Protein AF-A0A7S2GC73-F1 (afdb_monomer)

pLDDT: mean 85.82, std 16.6, range [36.97, 98.31]

Mean predicted aligned error: 7.5 Å

Organism: NCBI:txid3111310

Foldseek 3Di:
DEQQQAPDVLHGDFAQPDQYQ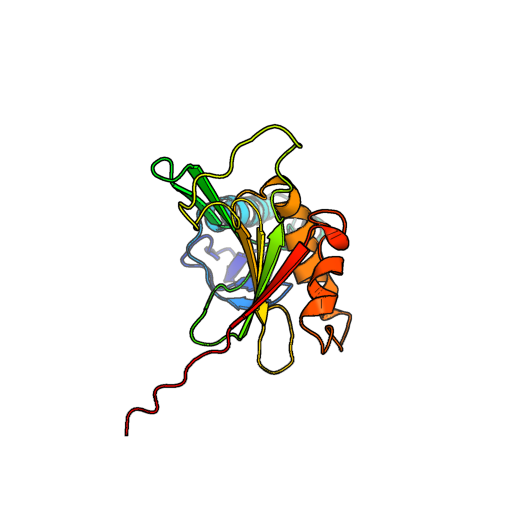ALLAGTDGDHAPQRRVQRVVSNVQSNCCVVVVPPCVSRPGDHDFTKHWDQDVVVRKIKMKTFDDDQQQFKKKKKAFADPPDPPDPDDPPPDPGHQWIKMFTAHPQRQGRMIMTIVQVVCVVVRSVLSNVCVVPSDDDPDSLCVCVSGPPDPSVRIDMDIDHNDPPPPD

Solvent-accessible surface area (backbone atoms only — not comparable to full-atom values): 11114 Å² total; per-residue (Å²): 62,49,59,45,23,38,69,49,94,99,37,67,50,45,27,62,79,22,47,33,56,38,86,63,78,41,79,46,65,56,86,33,72,54,33,28,55,56,37,40,52,32,28,53,60,47,63,57,34,80,78,55,83,68,55,68,86,74,60,48,65,60,72,79,74,53,40,51,76,48,77,42,77,95,75,74,38,42,41,34,35,37,72,47,91,51,70,78,81,16,36,33,41,35,39,28,43,50,70,76,69,60,100,80,65,84,79,68,93,67,93,74,73,53,71,70,31,32,38,37,39,24,19,47,96,79,52,47,69,46,14,42,37,27,34,59,38,76,93,45,51,66,59,48,51,50,50,49,51,54,48,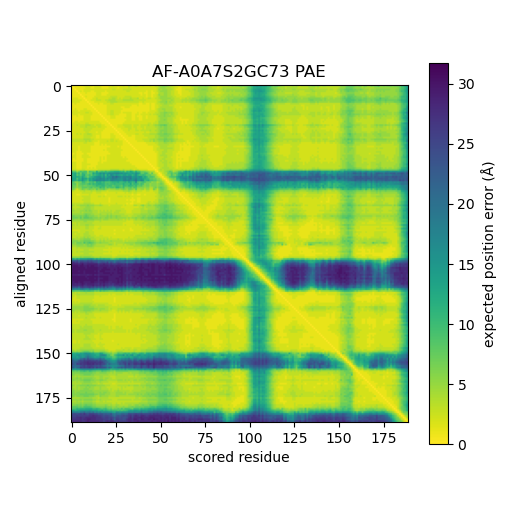81,80,48,97,73,52,73,94,45,77,73,56,55,55,69,72,59,80,81,63,65,68,92,43,48,48,75,48,77,49,68,48,80,80,77,77,84,125

Nearest PDB structures (foldseek):
  5kvh-assembly1_B  TM=8.604E-01  e=6.543E-11  Homo sapiens
  4bur-assembly2_B  TM=7.773E-01  e=2.688E-11  Homo sapiens
  5fmh-assembly1_A  TM=7.289E-01  e=2.222E-11  Homo sapiens
  1pgr-assembly2_H  TM=2.922E-01  e=5.900E+00  Mus musculus

Radius of gyration: 20.08 Å; Cα contacts (8 Å, |Δi|>4): 329; chains: 1; bounding box: 54×45×52 Å

Structure (mmCIF, N/CA/C/O backbone):
data_AF-A0A7S2GC73-F1
#
_entry.id   AF-A0A7S2GC73-F1
#
loop_
_atom_site.group_PDB
_atom_site.id
_atom_site.type_symbol
_atom_site.label_atom_id
_atom_site.label_alt_id
_atom_site.label_comp_id
_atom_site.label_asym_id
_atom_site.label_entity_id
_atom_site.label_seq_id
_atom_site.pdbx_PDB_ins_code
_atom_site.Cartn_x
_atom_site.Cartn_y
_atom_site.Cartn_z
_atom_site.occupancy
_atom_site.B_iso_or_equiv
_atom_site.auth_seq_id
_atom_site.auth_comp_id
_atom_site.auth_asym_id
_atom_site.auth_atom_id
_atom_site.pdbx_PDB_model_num
ATOM 1 N N . VAL A 1 1 ? -15.029 -1.954 12.867 1.00 96.38 1 VAL A N 1
ATOM 2 C CA . VAL A 1 1 ? -14.935 -0.681 13.608 1.00 96.38 1 VAL A CA 1
ATOM 3 C C . VAL A 1 1 ? -15.310 0.511 12.738 1.00 96.38 1 VAL A C 1
ATOM 5 O O . VAL A 1 1 ? -15.301 0.378 11.514 1.00 96.38 1 VAL A O 1
ATOM 8 N N . ASN A 1 2 ? -15.681 1.639 13.341 1.00 95.00 2 ASN A N 1
ATOM 9 C CA . ASN A 1 2 ? -15.830 2.933 12.666 1.00 95.00 2 ASN A CA 1
ATOM 10 C C . ASN A 1 2 ? -14.442 3.565 12.372 1.00 95.00 2 ASN A C 1
ATOM 12 O O . ASN A 1 2 ? -13.407 2.926 12.572 1.00 95.00 2 ASN A O 1
ATOM 16 N N . ALA A 1 3 ? -14.403 4.812 11.888 1.00 93.62 3 ALA A N 1
ATOM 17 C CA . ALA A 1 3 ? -13.151 5.517 11.566 1.00 93.62 3 ALA A CA 1
ATOM 18 C C . ALA A 1 3 ? -12.255 5.809 12.790 1.00 93.62 3 ALA A C 1
ATOM 20 O O . ALA A 1 3 ? -11.076 6.120 12.629 1.00 93.62 3 ALA A O 1
ATOM 21 N N . GLN A 1 4 ? -12.808 5.693 13.997 1.00 93.94 4 GLN A N 1
ATOM 22 C CA . GLN A 1 4 ? -12.136 5.901 15.281 1.00 93.94 4 GLN A CA 1
ATOM 23 C C . GLN A 1 4 ? -11.708 4.578 15.934 1.00 93.94 4 GLN A C 1
ATOM 25 O O . GLN A 1 4 ? -11.236 4.569 17.067 1.00 93.94 4 GLN A O 1
ATOM 30 N N . PHE A 1 5 ? -11.850 3.457 15.223 1.00 96.00 5 PHE A N 1
ATOM 31 C CA . PHE A 1 5 ? -11.532 2.118 15.720 1.00 96.00 5 PHE A CA 1
ATOM 32 C C . PHE A 1 5 ? -12.459 1.611 16.842 1.00 96.00 5 PHE A C 1
ATOM 34 O O . PHE A 1 5 ? -12.176 0.599 17.480 1.00 96.00 5 PHE A O 1
ATOM 41 N N . GLU A 1 6 ? -13.625 2.237 17.003 1.00 94.81 6 GLU A N 1
ATOM 42 C CA . GLU A 1 6 ? -14.681 1.810 17.919 1.00 94.81 6 GLU A CA 1
ATOM 43 C C . GLU A 1 6 ? -15.627 0.800 17.234 1.00 94.81 6 GLU A C 1
ATOM 45 O O . GLU A 1 6 ? -15.977 0.934 16.053 1.00 94.81 6 GLU A O 1
ATOM 50 N N . ALA A 1 7 ? -15.998 -0.265 17.943 1.00 96.44 7 ALA A N 1
ATOM 51 C CA . ALA A 1 7 ? -16.925 -1.308 17.494 1.00 96.44 7 ALA A CA 1
ATOM 52 C C . ALA A 1 7 ? -18.311 -1.170 18.139 1.00 96.44 7 ALA A C 1
ATOM 54 O O . ALA A 1 7 ? -19.317 -1.357 17.457 1.00 96.44 7 ALA A O 1
ATOM 55 N N . LEU A 1 8 ? -18.339 -0.843 19.429 1.00 94.44 8 LEU A N 1
ATOM 56 C CA . LEU A 1 8 ? -19.505 -0.480 20.236 1.00 94.44 8 LEU A CA 1
ATOM 57 C C . LEU A 1 8 ? -19.074 0.641 21.180 1.00 94.44 8 LEU A C 1
ATOM 59 O O . LEU A 1 8 ? -17.873 0.841 21.345 1.00 94.44 8 LEU A O 1
ATOM 63 N N . GLN A 1 9 ? -20.028 1.310 21.830 1.00 89.94 9 GLN A N 1
ATOM 64 C CA . GLN A 1 9 ? -19.718 2.337 22.824 1.00 89.94 9 GLN A CA 1
ATOM 65 C C . GLN A 1 9 ? -18.679 1.820 23.830 1.00 89.94 9 GLN A C 1
ATOM 67 O O . GLN A 1 9 ? -18.906 0.797 24.481 1.00 89.94 9 GLN A O 1
ATOM 72 N N . ASN A 1 10 ? -17.543 2.514 23.921 1.00 89.62 10 ASN A N 1
ATOM 73 C CA . ASN A 1 10 ? -16.419 2.190 24.809 1.00 89.62 10 ASN A CA 1
ATOM 74 C C . ASN A 1 10 ? -15.748 0.823 24.541 1.00 89.62 10 ASN A C 1
ATOM 76 O O . ASN A 1 10 ? -15.006 0.308 25.379 1.00 89.62 10 ASN A O 1
ATOM 80 N N . VAL A 1 11 ? -15.963 0.229 23.363 1.00 95.44 11 VAL A N 1
ATOM 81 C CA . VAL A 1 11 ? -15.321 -1.020 22.925 1.00 95.44 11 VAL A CA 1
ATOM 82 C C . VAL A 1 11 ? -14.572 -0.776 21.623 1.00 95.44 11 VAL A C 1
ATOM 84 O O . VAL A 1 11 ? -15.174 -0.557 20.572 1.00 95.44 11 VAL A O 1
ATOM 87 N N . PHE A 1 12 ? -13.247 -0.891 21.669 1.00 96.38 12 PHE A N 1
ATOM 88 C CA . PHE A 1 12 ? -12.360 -0.655 20.530 1.00 96.38 12 PHE A CA 1
ATOM 89 C C . PHE A 1 12 ? -11.710 -1.955 20.050 1.00 96.38 12 PHE A C 1
ATOM 91 O O . PHE A 1 12 ? -11.476 -2.876 20.832 1.00 96.38 12 PHE A O 1
ATOM 98 N N . VAL A 1 13 ? -11.406 -2.037 18.753 1.00 98.12 13 VAL A N 1
ATOM 99 C CA . VAL A 1 13 ? -10.721 -3.194 18.152 1.00 98.12 13 VAL A CA 1
ATOM 100 C C . VAL A 1 13 ? -9.628 -2.691 17.223 1.00 98.12 13 VAL A C 1
ATOM 102 O O . VAL A 1 13 ? -9.909 -1.896 16.334 1.00 98.12 13 VAL A O 1
ATOM 105 N N . ALA A 1 14 ? -8.404 -3.190 17.391 1.00 98.19 14 ALA A N 1
ATOM 106 C CA . ALA A 1 14 ? -7.231 -2.826 16.597 1.00 98.19 14 ALA A CA 1
ATOM 107 C C . ALA A 1 14 ? -6.512 -4.067 16.033 1.00 98.19 14 ALA A C 1
ATOM 109 O O . ALA A 1 14 ? -6.869 -5.208 16.337 1.00 98.19 14 ALA A O 1
ATOM 110 N N . GLY A 1 15 ? -5.498 -3.835 15.198 1.00 97.81 15 GLY A N 1
ATOM 111 C CA . GLY A 1 15 ? -4.669 -4.878 14.599 1.00 97.81 15 GLY A CA 1
ATOM 112 C C . GLY A 1 15 ? -5.450 -5.864 13.736 1.00 97.81 15 GLY A C 1
ATOM 113 O O . GLY A 1 15 ? -6.454 -5.525 13.116 1.00 97.81 15 GLY A O 1
ATOM 114 N N . SER A 1 16 ? -4.982 -7.108 13.689 1.00 97.38 16 SER A N 1
ATOM 115 C CA . SER A 1 16 ? -5.430 -8.111 12.714 1.00 97.38 16 SER A CA 1
ATOM 116 C C . SER A 1 16 ? -6.894 -8.542 12.866 1.00 97.38 16 SER A C 1
ATOM 118 O O . SER A 1 16 ? -7.459 -9.120 11.933 1.00 97.38 16 SER A O 1
ATOM 120 N N . ALA A 1 17 ? -7.516 -8.250 14.015 1.00 97.19 17 ALA A N 1
ATOM 121 C CA . ALA A 1 17 ? -8.937 -8.479 14.277 1.00 97.19 17 ALA A CA 1
ATOM 122 C C . ALA A 1 17 ? -9.839 -7.352 13.735 1.00 97.19 17 ALA A C 1
ATOM 124 O O . ALA A 1 17 ? -11.036 -7.558 13.520 1.00 97.19 17 ALA A O 1
ATOM 125 N N . ALA A 1 18 ? -9.290 -6.159 13.493 1.00 97.69 18 ALA A N 1
ATOM 126 C CA . ALA A 1 18 ? -10.067 -5.002 13.081 1.00 97.69 18 ALA A CA 1
ATOM 127 C C . ALA A 1 18 ? -10.394 -5.050 11.581 1.00 97.69 18 ALA A C 1
ATOM 129 O O . ALA A 1 18 ? -9.533 -4.898 10.718 1.00 97.69 18 ALA A O 1
ATOM 130 N N . SER A 1 19 ? -11.681 -5.188 11.255 1.00 97.50 19 SER A N 1
ATOM 131 C CA . SER A 1 19 ? -12.191 -4.767 9.948 1.00 97.50 19 SER A CA 1
ATOM 132 C C . SER A 1 19 ? -12.445 -3.258 9.998 1.00 97.50 19 SER A C 1
ATOM 134 O O . SER A 1 19 ? -13.356 -2.810 10.706 1.00 97.50 19 SER A O 1
ATOM 136 N N . PHE A 1 20 ? -11.634 -2.477 9.287 1.00 97.38 20 PHE A N 1
ATOM 137 C CA . PHE A 1 20 ? -11.658 -1.012 9.276 1.00 97.38 20 PHE A CA 1
ATOM 138 C C . PHE A 1 20 ? -11.976 -0.475 7.878 1.00 97.38 20 PHE A C 1
ATOM 140 O O . PHE A 1 20 ? -11.937 -1.209 6.889 1.00 97.38 20 PHE A O 1
ATOM 147 N N . TYR A 1 21 ? -12.346 0.803 7.796 1.00 95.94 21 TYR A N 1
ATOM 148 C CA . TYR A 1 21 ? -12.554 1.475 6.516 1.00 95.94 21 TYR A CA 1
ATOM 149 C C . TYR A 1 21 ? -11.244 2.123 6.065 1.00 95.94 21 TYR A C 1
ATOM 151 O O . TYR A 1 21 ? -10.825 3.143 6.608 1.00 95.94 21 TYR A O 1
ATOM 159 N N . ASP A 1 22 ? -10.580 1.498 5.100 1.00 94.31 22 ASP A N 1
ATOM 160 C CA . ASP A 1 22 ? -9.407 2.039 4.436 1.00 94.31 22 ASP A CA 1
ATOM 161 C C . ASP A 1 22 ? -9.850 3.160 3.493 1.00 94.31 22 ASP A C 1
ATOM 163 O O . ASP A 1 22 ? -10.693 2.968 2.614 1.00 94.31 22 ASP A O 1
ATOM 167 N N . THR A 1 23 ? -9.289 4.353 3.676 1.00 90.62 23 THR A N 1
ATOM 168 C CA . THR A 1 23 ? -9.710 5.514 2.893 1.00 90.62 23 THR A CA 1
ATOM 169 C C . THR A 1 23 ? -9.445 5.360 1.408 1.00 90.62 23 THR A C 1
ATOM 171 O O . THR A 1 23 ? -10.138 6.029 0.664 1.00 90.62 23 THR A O 1
ATOM 174 N N . ALA A 1 24 ? -8.510 4.507 0.974 1.00 90.94 24 ALA A N 1
ATOM 175 C CA . ALA A 1 24 ? -8.170 4.268 -0.428 1.00 90.94 24 ALA A CA 1
ATOM 176 C C . ALA A 1 24 ? -8.891 3.042 -1.024 1.00 90.94 24 ALA A C 1
ATOM 178 O O . ALA A 1 24 ? -9.254 3.047 -2.206 1.00 90.94 24 ALA A O 1
ATOM 179 N N . LEU A 1 25 ? -9.129 2.010 -0.213 1.00 92.88 25 LEU A N 1
ATOM 180 C CA . LEU A 1 25 ? -9.573 0.691 -0.688 1.00 92.88 25 LEU A CA 1
ATOM 181 C C . LEU A 1 25 ? -10.925 0.237 -0.123 1.00 92.88 25 LEU A C 1
ATOM 183 O O . LEU A 1 25 ? -11.426 -0.818 -0.500 1.00 92.88 25 LEU A O 1
ATOM 187 N N . GLY A 1 26 ? -11.549 1.038 0.738 1.00 93.62 26 GLY A N 1
ATOM 188 C CA . GLY A 1 26 ? -12.824 0.706 1.362 1.00 93.62 26 GLY A CA 1
ATOM 189 C C . GLY A 1 26 ? -12.666 -0.260 2.536 1.00 93.62 26 GLY A C 1
ATOM 190 O O . GLY A 1 26 ? -11.658 -0.273 3.241 1.00 93.62 26 GLY A O 1
ATOM 191 N N . ARG A 1 27 ? -13.703 -1.049 2.820 1.00 96.19 27 ARG A N 1
ATOM 192 C CA . ARG A 1 27 ? -13.727 -1.902 4.013 1.00 96.19 27 ARG A CA 1
ATOM 193 C C . ARG A 1 27 ? -12.782 -3.095 3.860 1.00 96.19 27 ARG A C 1
ATOM 195 O O . ARG A 1 27 ? -12.994 -3.920 2.981 1.00 96.19 27 ARG A O 1
ATOM 202 N N . ARG A 1 28 ? -11.810 -3.245 4.767 1.00 95.31 28 ARG A N 1
ATOM 203 C CA . ARG A 1 28 ? -10.894 -4.398 4.765 1.00 95.31 28 ARG A CA 1
ATOM 204 C C . ARG A 1 28 ? -10.332 -4.750 6.140 1.00 95.31 28 ARG A C 1
ATOM 206 O O . ARG A 1 28 ? -10.568 -4.052 7.124 1.00 95.31 28 ARG A O 1
ATOM 213 N N . ARG A 1 29 ? -9.602 -5.864 6.197 1.00 96.31 29 ARG A N 1
ATOM 214 C CA . ARG A 1 29 ? -8.860 -6.369 7.360 1.00 96.31 29 ARG A CA 1
ATOM 215 C C . ARG A 1 29 ? -7.475 -6.785 6.881 1.00 96.31 29 ARG A C 1
ATOM 217 O O . ARG A 1 29 ? -7.380 -7.474 5.870 1.00 96.31 29 ARG A O 1
ATOM 224 N N . VAL A 1 30 ? -6.423 -6.386 7.591 1.00 96.38 30 VAL A N 1
ATOM 225 C CA . VAL A 1 30 ? -5.040 -6.718 7.218 1.00 96.38 30 VAL A CA 1
ATOM 226 C C . VAL A 1 30 ? -4.279 -7.260 8.418 1.00 96.38 30 VAL A C 1
ATOM 228 O O . VAL A 1 30 ? -4.482 -6.803 9.540 1.00 96.38 30 VAL A O 1
ATOM 231 N N . ASP A 1 31 ? -3.384 -8.212 8.173 1.00 95.31 31 ASP A N 1
ATOM 232 C CA . ASP A 1 31 ? -2.478 -8.754 9.184 1.00 95.31 31 ASP A CA 1
ATOM 233 C C . ASP A 1 31 ? -1.069 -8.200 8.955 1.00 95.31 31 ASP A C 1
ATOM 235 O O . ASP A 1 31 ? -0.279 -8.736 8.180 1.00 95.31 31 ASP A O 1
ATOM 239 N N . ARG A 1 32 ? -0.802 -7.018 9.517 1.00 95.06 32 ARG A N 1
ATOM 240 C CA . ARG A 1 32 ? 0.448 -6.273 9.303 1.00 95.06 32 ARG A CA 1
ATOM 241 C C . ARG A 1 32 ? 0.892 -5.635 10.606 1.00 95.06 32 ARG A C 1
ATOM 243 O O . ARG A 1 32 ? 0.090 -4.976 11.268 1.00 95.06 32 ARG A O 1
ATOM 250 N N . PHE A 1 33 ? 2.180 -5.742 10.922 1.00 96.44 33 PHE A N 1
ATOM 251 C CA . PHE A 1 33 ? 2.766 -5.083 12.093 1.00 96.44 33 PHE A CA 1
ATOM 252 C C . PHE A 1 33 ? 2.509 -3.566 12.085 1.00 96.44 33 PHE A C 1
ATOM 254 O O . PHE A 1 33 ? 2.015 -3.017 13.066 1.00 96.44 33 PHE A O 1
ATOM 261 N N . ASP A 1 34 ? 2.735 -2.904 10.942 1.00 97.25 34 ASP A N 1
ATOM 262 C CA . ASP A 1 34 ? 2.472 -1.468 10.764 1.00 97.25 34 ASP A CA 1
ATOM 263 C C . ASP A 1 34 ? 0.996 -1.114 11.029 1.00 97.25 34 ASP A C 1
ATOM 265 O O . ASP A 1 34 ? 0.694 -0.095 11.651 1.00 97.25 34 ASP A O 1
ATOM 269 N N . HIS A 1 35 ? 0.057 -1.981 10.626 1.00 97.81 35 HIS A N 1
ATOM 270 C CA . HIS A 1 35 ? -1.357 -1.791 10.946 1.00 97.81 35 HIS A CA 1
ATOM 271 C C . HIS A 1 35 ? -1.605 -1.901 12.448 1.00 97.81 35 HIS A C 1
ATOM 273 O O . HIS A 1 35 ? -2.247 -1.017 13.010 1.00 97.81 35 HIS A O 1
ATOM 279 N N . ALA A 1 36 ? -1.101 -2.954 13.097 1.00 98.00 36 ALA A N 1
ATOM 280 C CA . ALA A 1 36 ? -1.311 -3.205 14.521 1.00 98.00 36 ALA A CA 1
ATOM 281 C C . ALA A 1 36 ? -0.812 -2.048 15.394 1.00 98.00 36 ALA A C 1
ATOM 283 O O . ALA A 1 36 ? -1.550 -1.581 16.260 1.00 98.00 36 ALA A O 1
ATOM 284 N N . VAL A 1 37 ? 0.381 -1.521 15.104 1.00 98.00 37 VAL A N 1
ATOM 285 C CA . VAL A 1 37 ? 0.947 -0.373 15.828 1.00 98.00 37 VAL A CA 1
ATOM 286 C C . VAL A 1 37 ? 0.086 0.879 15.642 1.00 98.00 37 VAL A C 1
ATOM 288 O O . VAL A 1 37 ? -0.370 1.469 16.620 1.00 98.00 37 VAL A O 1
ATOM 291 N N . ASN A 1 38 ? -0.188 1.275 14.395 1.00 97.69 38 ASN A N 1
ATOM 292 C CA . ASN A 1 38 ? -0.884 2.537 14.125 1.00 97.69 38 ASN A CA 1
ATOM 293 C C . ASN A 1 38 ? -2.370 2.492 14.512 1.00 97.69 38 ASN A C 1
ATOM 295 O O . ASN A 1 38 ? -2.922 3.489 14.971 1.00 97.69 38 ASN A O 1
ATOM 299 N N . SER A 1 39 ? -3.036 1.350 14.322 1.00 98.00 39 SER A N 1
ATOM 300 C CA . SER A 1 39 ? -4.429 1.185 14.754 1.00 98.00 39 SER A CA 1
ATOM 301 C C . SER A 1 39 ? -4.551 1.124 16.271 1.00 98.00 39 SER A C 1
ATOM 303 O O . SER A 1 39 ? -5.486 1.703 16.815 1.00 98.00 39 SER A O 1
ATOM 305 N N . GLY A 1 40 ? -3.599 0.481 16.956 1.00 98.00 40 GLY A N 1
ATOM 306 C CA . GLY A 1 40 ? -3.532 0.469 18.415 1.00 98.00 40 GLY A CA 1
ATOM 307 C C . GLY A 1 40 ? -3.330 1.871 18.985 1.00 98.00 40 GLY A C 1
ATOM 308 O O . GLY A 1 40 ? -4.026 2.247 19.923 1.00 98.00 40 GLY A O 1
ATOM 309 N N . LEU A 1 41 ? -2.455 2.674 18.369 1.00 96.81 41 LEU A N 1
ATOM 310 C CA . LEU A 1 41 ? -2.263 4.078 18.736 1.00 96.81 41 LEU A CA 1
ATOM 311 C C . LEU A 1 41 ? -3.556 4.890 18.570 1.00 96.81 41 LEU A C 1
ATOM 313 O O . LEU A 1 41 ? -3.949 5.598 19.494 1.00 96.81 41 LEU A O 1
ATOM 317 N N . ALA A 1 42 ? -4.235 4.761 17.425 1.00 95.44 42 ALA A N 1
ATOM 318 C CA . ALA A 1 42 ? -5.492 5.465 17.175 1.00 95.44 42 ALA A CA 1
ATOM 319 C C . ALA A 1 42 ? -6.599 5.037 18.151 1.00 95.44 42 ALA A C 1
ATOM 321 O O . ALA A 1 42 ? -7.266 5.891 18.733 1.00 95.44 42 ALA A O 1
ATOM 322 N N . ALA A 1 43 ? -6.759 3.730 18.377 1.00 96.00 43 ALA A N 1
ATOM 323 C CA . ALA A 1 43 ? -7.717 3.194 19.337 1.00 96.00 43 ALA A CA 1
ATOM 324 C C . ALA A 1 43 ? -7.418 3.690 20.759 1.00 96.00 43 ALA A C 1
ATOM 326 O O . ALA A 1 43 ? -8.299 4.253 21.397 1.00 96.00 43 ALA A O 1
ATOM 327 N N . GLY A 1 44 ? -6.1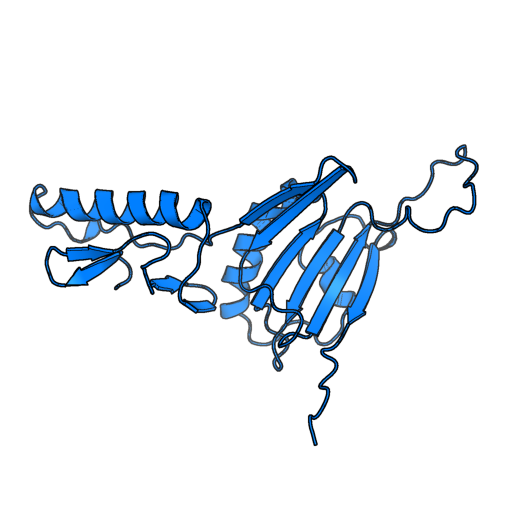72 3.572 21.228 1.00 95.25 44 GLY A N 1
ATOM 328 C CA . GLY A 1 44 ? -5.762 4.030 22.559 1.00 95.25 44 GLY A CA 1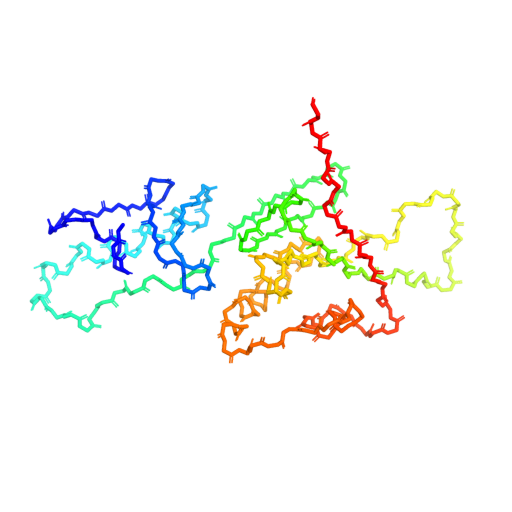
ATOM 329 C C . GLY A 1 44 ? -5.948 5.536 22.754 1.00 95.25 44 GLY A C 1
ATOM 330 O O . GLY A 1 44 ? -6.467 5.961 23.782 1.00 95.25 44 GLY A O 1
ATOM 331 N N . HIS A 1 45 ? -5.613 6.343 21.745 1.00 93.62 45 HIS A N 1
ATOM 332 C CA . HIS A 1 45 ? -5.879 7.783 21.754 1.00 93.62 45 HIS A CA 1
ATOM 333 C C . HIS A 1 45 ? -7.381 8.098 21.830 1.00 93.62 45 HIS A C 1
ATOM 335 O O . HIS A 1 45 ? -7.786 9.086 22.435 1.00 93.62 45 HIS A O 1
ATOM 341 N N . ASN A 1 46 ? -8.230 7.290 21.197 1.00 93.25 46 ASN A N 1
ATOM 342 C CA . ASN A 1 46 ? -9.675 7.490 21.244 1.00 93.25 46 ASN A CA 1
ATOM 343 C C . ASN A 1 46 ? -10.286 6.982 22.563 1.00 93.25 46 ASN A C 1
ATOM 345 O O . ASN A 1 46 ? -11.221 7.603 23.057 1.00 93.25 46 ASN A O 1
ATOM 349 N N . MET A 1 47 ? -9.706 5.953 23.191 1.00 92.19 47 MET A N 1
ATOM 350 C CA . MET A 1 47 ? -10.104 5.468 24.520 1.00 92.19 47 MET A CA 1
ATOM 351 C C . MET A 1 47 ? -9.881 6.506 25.629 1.00 92.19 47 MET A C 1
ATOM 353 O O . MET A 1 47 ? -10.667 6.578 26.567 1.00 92.19 47 MET A O 1
ATOM 357 N N . THR A 1 48 ? -8.836 7.338 25.549 1.00 89.19 48 THR A N 1
ATOM 358 C CA . THR A 1 48 ? -8.553 8.340 26.596 1.00 89.19 48 THR A CA 1
ATOM 359 C C . THR A 1 48 ? -9.504 9.542 26.575 1.00 89.19 48 THR A C 1
ATOM 361 O O . THR A 1 48 ? -9.469 10.365 27.490 1.00 89.19 48 THR A O 1
ATOM 364 N N . LYS A 1 49 ? -10.380 9.654 25.572 1.00 75.19 49 LYS A N 1
ATOM 365 C CA . LYS A 1 49 ? -11.283 10.806 25.403 1.00 75.19 49 LYS A CA 1
ATOM 366 C C . LYS A 1 49 ? -12.489 10.815 26.304 1.00 75.19 49 LYS A C 1
ATOM 368 O O . LYS A 1 49 ? -13.015 11.893 26.572 1.00 75.19 49 LYS A O 1
ATOM 373 N N . GLU A 1 50 ? -12.889 9.654 26.806 1.00 65.12 50 GLU A N 1
ATOM 374 C CA . GLU A 1 50 ? -13.935 9.573 27.824 1.00 65.12 50 GLU A CA 1
ATOM 375 C C . GLU A 1 50 ? -13.566 10.438 29.050 1.00 65.12 50 GLU A C 1
ATOM 377 O O . GLU A 1 50 ? -14.430 11.044 29.678 1.00 65.12 50 GLU A O 1
ATOM 382 N N . PHE A 1 51 ? -12.264 10.623 29.305 1.00 66.06 51 PHE A N 1
ATOM 383 C CA . PHE A 1 51 ? -11.734 11.482 30.368 1.00 66.06 51 PHE A CA 1
ATOM 384 C C . PHE A 1 51 ? -11.577 12.968 29.982 1.00 66.06 51 PHE A C 1
ATOM 386 O O . PHE A 1 51 ? -11.293 13.790 30.851 1.00 66.06 51 PHE A O 1
ATOM 393 N N . ALA A 1 52 ? -11.757 13.338 28.708 1.00 66.44 52 ALA A N 1
ATOM 394 C CA . ALA A 1 52 ? -11.469 14.670 28.159 1.00 66.44 52 ALA A CA 1
ATOM 395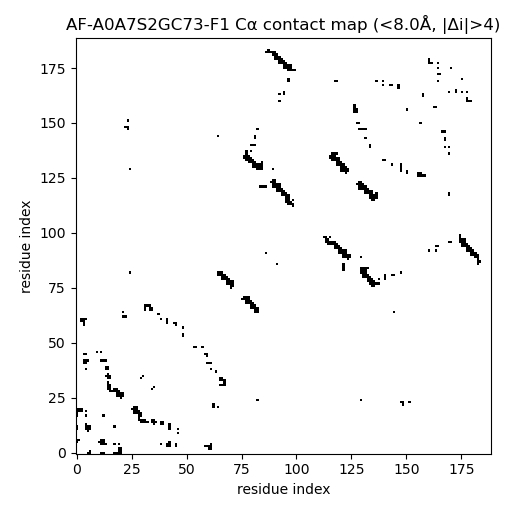 C C . ALA A 1 52 ? -12.738 15.437 27.724 1.00 66.44 52 ALA A C 1
ATOM 397 O O . ALA A 1 52 ? -12.770 16.050 26.659 1.00 66.44 52 ALA A O 1
ATOM 398 N N . ASN A 1 53 ? -13.794 15.407 28.547 1.00 67.50 53 ASN A N 1
ATOM 399 C CA . ASN A 1 53 ? -15.044 16.163 28.351 1.00 67.50 53 ASN A CA 1
ATOM 400 C C . ASN A 1 53 ? -15.754 15.951 26.993 1.00 67.50 53 ASN A C 1
ATOM 402 O O . ASN A 1 53 ? -16.501 16.824 26.562 1.00 67.50 53 ASN A O 1
ATOM 406 N N . HIS A 1 54 ? -15.579 14.789 26.348 1.00 67.06 54 HIS A N 1
ATOM 407 C CA . HIS A 1 54 ? -16.293 14.409 25.117 1.00 67.06 54 HIS A CA 1
ATOM 408 C C . HIS A 1 54 ? -16.130 15.396 23.940 1.00 67.06 54 HIS A C 1
ATOM 410 O O . HIS A 1 54 ? -17.033 15.539 23.116 1.00 67.06 54 HIS A O 1
ATOM 416 N N . ASP A 1 55 ? -14.984 16.073 23.819 1.00 75.06 55 ASP A N 1
ATOM 417 C CA . ASP A 1 55 ? -14.709 16.892 22.634 1.00 75.06 55 ASP A CA 1
ATOM 418 C C . ASP A 1 55 ? -14.412 16.000 21.412 1.00 75.06 55 ASP A C 1
ATOM 420 O O . ASP A 1 55 ? -13.312 15.460 21.244 1.00 75.06 55 ASP A O 1
ATOM 424 N N . GLU A 1 56 ? -15.409 15.847 20.535 1.00 72.50 56 GLU A N 1
ATOM 425 C CA . GLU A 1 56 ? -15.300 15.038 19.318 1.00 72.50 56 GLU A CA 1
ATOM 426 C C . GLU A 1 56 ? -14.232 15.543 18.337 1.00 72.50 56 GLU A C 1
ATOM 428 O O . GLU A 1 56 ? -13.719 14.755 17.530 1.00 72.50 56 GLU A O 1
ATOM 433 N N . SER A 1 57 ? -13.853 16.823 18.407 1.00 76.25 57 SER A N 1
ATOM 434 C CA . SER A 1 57 ? -12.808 17.389 17.545 1.00 76.25 57 SER A CA 1
ATOM 435 C C . SER A 1 57 ? -11.427 16.795 17.836 1.00 76.25 57 SER A C 1
ATOM 437 O O . SER A 1 57 ? -10.563 16.766 16.958 1.00 76.25 57 SER A O 1
ATOM 439 N N . LEU A 1 58 ? -11.243 16.216 19.027 1.00 80.62 58 LEU A N 1
ATOM 440 C CA . LEU A 1 58 ? -10.025 15.504 19.403 1.00 80.62 58 LEU A CA 1
ATOM 441 C C . LEU A 1 58 ? -9.963 14.103 18.768 1.00 80.62 58 LEU A C 1
ATOM 443 O O . LEU A 1 58 ? -8.917 13.457 18.812 1.00 80.62 58 LEU A O 1
ATOM 447 N N . ASN A 1 59 ? -11.063 13.613 18.164 1.00 83.62 59 ASN A N 1
ATOM 448 C CA . ASN A 1 59 ? -11.130 12.636 17.058 1.00 83.62 59 ASN A CA 1
ATOM 449 C C . ASN A 1 59 ? -9.809 12.216 16.362 1.00 83.62 59 ASN A C 1
ATOM 451 O O . ASN A 1 59 ? -9.481 12.836 15.358 1.00 83.62 59 ASN A O 1
ATOM 455 N N . MET A 1 60 ? -9.099 11.135 16.755 1.00 90.81 60 MET A N 1
ATOM 456 C CA . MET A 1 60 ? -8.067 10.578 15.866 1.00 90.81 60 MET A CA 1
ATOM 457 C C . MET A 1 60 ? -8.752 9.645 14.871 1.00 90.81 60 MET A C 1
ATOM 459 O O . MET A 1 60 ? -9.114 8.512 15.194 1.00 90.81 60 MET A O 1
ATOM 463 N N . LEU A 1 61 ? -8.950 10.152 13.656 1.00 93.00 61 LEU A N 1
ATOM 464 C CA . LEU A 1 61 ? -9.471 9.375 12.539 1.00 93.00 61 LEU A CA 1
ATOM 465 C C . LEU A 1 61 ? -8.340 8.578 11.888 1.00 93.00 61 LEU A C 1
ATOM 467 O O . LEU A 1 61 ? -7.290 9.125 11.538 1.00 93.00 61 LEU A O 1
ATOM 471 N N . TYR A 1 62 ? -8.565 7.286 11.678 1.00 94.81 62 TYR A N 1
ATOM 472 C CA . TYR A 1 62 ? -7.566 6.425 11.064 1.00 94.81 62 TYR A CA 1
ATOM 473 C C . TYR A 1 62 ? -7.524 6.610 9.544 1.00 94.81 62 TYR A C 1
ATOM 475 O O . TYR A 1 62 ? -8.394 6.146 8.810 1.00 94.81 62 TYR A O 1
ATOM 483 N N . THR A 1 63 ? -6.480 7.282 9.066 1.00 92.94 63 THR A N 1
ATOM 484 C CA . THR A 1 63 ? -6.231 7.534 7.632 1.00 92.94 63 THR A CA 1
ATOM 485 C C . THR A 1 63 ? -4.908 6.930 7.146 1.00 92.94 63 THR A C 1
ATOM 487 O O . THR A 1 63 ? -4.484 7.133 5.998 1.00 92.94 63 THR A O 1
ATOM 490 N N . HIS A 1 64 ? -4.242 6.177 8.027 1.00 94.81 64 HIS A N 1
ATOM 491 C CA . HIS A 1 64 ? -2.986 5.493 7.745 1.00 94.81 64 HIS A CA 1
ATOM 492 C C . HIS A 1 64 ? -3.174 4.433 6.660 1.00 94.81 64 HIS A C 1
ATOM 494 O O . HIS A 1 64 ? -4.212 3.781 6.602 1.00 94.81 64 HIS A O 1
ATOM 500 N N . GLN A 1 65 ? -2.166 4.271 5.804 1.00 95.75 65 GLN A N 1
ATOM 501 C CA . GLN A 1 65 ? -2.137 3.252 4.753 1.00 95.75 65 GLN A CA 1
ATOM 502 C C . GLN A 1 65 ? -1.138 2.169 5.165 1.00 95.75 65 GLN A C 1
ATOM 504 O O . GLN A 1 65 ? 0.073 2.372 4.991 1.00 95.75 65 GLN A O 1
ATOM 509 N N . PRO A 1 66 ? -1.611 1.048 5.747 1.00 96.25 66 PRO A N 1
ATOM 510 C CA . PRO A 1 66 ? -0.722 0.068 6.339 1.00 96.25 66 PRO A CA 1
ATOM 511 C C . PRO A 1 66 ? 0.159 -0.599 5.297 1.00 96.25 66 PRO A C 1
ATOM 513 O O . PRO A 1 66 ? -0.335 -1.083 4.270 1.00 96.25 66 PRO A O 1
ATOM 516 N N . MET A 1 67 ? 1.446 -0.677 5.601 1.00 96.25 67 MET A N 1
ATOM 517 C CA . MET A 1 67 ? 2.441 -1.320 4.754 1.00 96.25 67 MET A CA 1
ATOM 518 C C . MET A 1 67 ? 2.884 -2.675 5.319 1.00 96.25 67 MET A C 1
ATOM 520 O O . MET A 1 67 ? 2.639 -2.984 6.488 1.00 96.25 67 MET A O 1
ATOM 524 N N . PHE A 1 68 ? 3.526 -3.495 4.491 1.00 95.44 68 PHE A N 1
ATOM 525 C CA . PHE A 1 68 ? 4.396 -4.568 4.976 1.00 95.44 68 PHE A CA 1
ATOM 526 C C . PHE A 1 68 ? 5.813 -4.372 4.438 1.00 95.44 68 PHE A C 1
ATOM 528 O O . PHE A 1 68 ? 5.999 -3.735 3.400 1.00 95.44 68 PHE A O 1
ATOM 535 N N . ARG A 1 69 ? 6.789 -4.951 5.141 1.00 96.31 69 ARG A N 1
ATOM 536 C CA . ARG A 1 69 ? 8.198 -5.009 4.755 1.00 96.31 69 ARG A CA 1
ATOM 537 C C . ARG A 1 69 ? 8.716 -6.425 4.962 1.00 96.31 69 ARG A C 1
ATOM 539 O O . ARG A 1 69 ? 8.440 -7.029 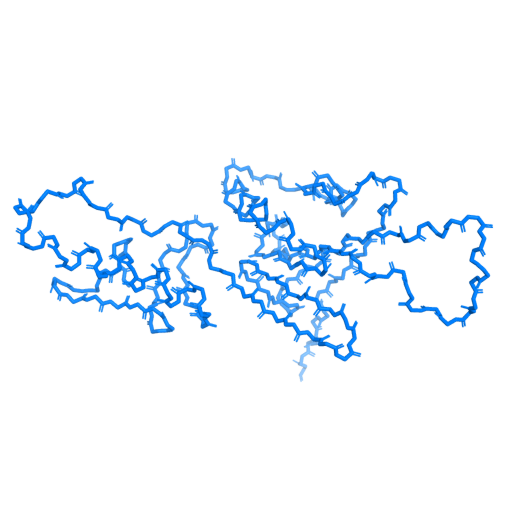5.996 1.00 96.31 69 ARG A O 1
ATOM 546 N N . ASN A 1 70 ? 9.499 -6.918 4.016 1.00 96.00 70 ASN A N 1
ATOM 547 C CA . ASN A 1 70 ? 10.285 -8.132 4.151 1.00 96.00 70 ASN A CA 1
ATOM 548 C C . ASN A 1 70 ? 11.712 -7.846 3.669 1.00 96.00 70 ASN A C 1
ATOM 550 O O . ASN A 1 70 ? 11.895 -7.266 2.601 1.00 96.00 70 ASN A O 1
ATOM 554 N N . TYR A 1 71 ? 12.703 -8.219 4.476 1.00 95.12 71 TYR A N 1
ATOM 555 C CA . TYR A 1 71 ? 14.105 -8.173 4.082 1.00 95.12 71 TYR A CA 1
ATOM 556 C C . TYR A 1 71 ? 14.598 -9.597 3.836 1.00 95.12 71 TYR A C 1
ATOM 558 O O . TYR A 1 71 ? 14.564 -10.438 4.735 1.00 95.12 71 TYR A O 1
ATOM 566 N N . MET A 1 72 ? 15.054 -9.846 2.614 1.00 93.81 72 MET A N 1
ATOM 567 C CA . MET A 1 72 ? 15.537 -11.126 2.118 1.00 93.81 72 MET A CA 1
ATOM 568 C C . MET A 1 72 ? 17.058 -11.033 1.910 1.00 93.81 72 MET A C 1
ATOM 570 O O . MET A 1 72 ? 17.509 -10.804 0.786 1.00 93.81 72 MET A O 1
ATOM 574 N N . PRO A 1 73 ? 17.873 -11.205 2.971 1.00 91.38 73 PRO A N 1
ATOM 575 C CA . PRO A 1 73 ? 19.319 -10.972 2.912 1.00 91.38 73 PRO A CA 1
ATOM 576 C C . PRO A 1 73 ? 20.048 -11.912 1.947 1.00 91.38 73 PRO A C 1
ATOM 578 O O . PRO A 1 73 ? 21.065 -11.537 1.381 1.00 91.38 73 PRO A O 1
ATOM 581 N N . ALA A 1 74 ? 19.523 -13.122 1.724 1.00 91.75 74 ALA A N 1
ATOM 582 C CA . ALA A 1 74 ? 20.139 -14.110 0.836 1.00 91.75 74 ALA A CA 1
ATOM 583 C C . ALA A 1 74 ? 20.213 -13.662 -0.635 1.00 91.75 74 ALA A C 1
ATOM 585 O O . ALA A 1 74 ? 21.030 -14.185 -1.386 1.00 91.75 74 ALA A O 1
ATOM 586 N N . ILE A 1 75 ? 19.355 -12.723 -1.039 1.00 87.56 75 ILE A N 1
ATOM 587 C CA . ILE A 1 75 ? 19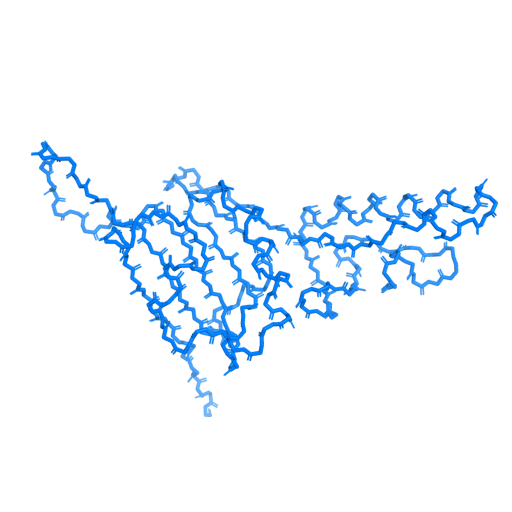.306 -12.173 -2.400 1.00 87.56 75 ILE A CA 1
ATOM 588 C C . ILE A 1 75 ? 19.417 -10.642 -2.410 1.00 87.56 75 ILE A C 1
ATOM 590 O O . ILE A 1 75 ? 19.189 -10.034 -3.446 1.00 87.56 75 ILE A O 1
ATOM 594 N N . ASP A 1 76 ? 19.739 -10.037 -1.262 1.00 88.75 76 ASP A N 1
ATOM 595 C CA . ASP A 1 76 ? 19.817 -8.586 -1.051 1.00 88.75 76 ASP A CA 1
ATOM 596 C C . ASP A 1 76 ? 18.580 -7.807 -1.544 1.00 88.75 76 ASP A C 1
ATOM 598 O O . ASP A 1 76 ? 18.658 -6.838 -2.301 1.00 88.75 76 ASP A O 1
ATOM 602 N N . VAL A 1 77 ? 17.396 -8.266 -1.124 1.00 93.12 77 VAL A N 1
ATOM 603 C CA . VAL A 1 77 ? 16.119 -7.647 -1.505 1.00 93.12 77 VAL A CA 1
ATOM 604 C C . VAL A 1 77 ? 15.371 -7.138 -0.285 1.00 93.12 77 VAL A C 1
ATOM 606 O O . VAL A 1 77 ? 15.063 -7.886 0.643 1.00 93.12 77 VAL A O 1
ATOM 609 N N . ILE A 1 78 ? 14.997 -5.865 -0.319 1.00 96.12 78 ILE A N 1
ATOM 610 C CA . ILE A 1 78 ? 13.964 -5.276 0.524 1.00 96.12 78 ILE A CA 1
ATOM 611 C C . ILE A 1 78 ? 12.694 -5.173 -0.316 1.00 96.12 78 ILE A C 1
ATOM 613 O O . ILE A 1 78 ? 12.622 -4.417 -1.287 1.00 96.12 78 ILE A O 1
ATOM 617 N N . CYS A 1 79 ? 11.680 -5.931 0.084 1.00 96.50 79 CYS A N 1
ATOM 618 C CA . CYS A 1 79 ? 10.350 -5.882 -0.497 1.00 96.50 79 CYS A CA 1
ATOM 619 C C . CYS A 1 79 ? 9.415 -5.140 0.453 1.00 96.50 79 CYS A C 1
ATOM 621 O O . CYS A 1 79 ? 9.253 -5.525 1.613 1.00 96.50 79 CYS A O 1
ATOM 623 N N . GLU A 1 80 ? 8.750 -4.107 -0.041 1.00 98.06 80 GLU A N 1
ATOM 624 C CA . GLU A 1 80 ? 7.734 -3.375 0.709 1.00 98.06 80 GLU A CA 1
ATOM 625 C C . GLU A 1 80 ? 6.470 -3.248 -0.110 1.00 98.06 80 GLU A C 1
ATOM 627 O O . GLU A 1 80 ? 6.531 -3.210 -1.332 1.00 98.06 80 GLU A O 1
ATOM 632 N N . ALA A 1 81 ? 5.312 -3.157 0.531 1.00 97.62 81 ALA A N 1
ATOM 633 C CA . ALA A 1 81 ? 4.100 -2.880 -0.221 1.00 97.62 81 ALA A CA 1
ATOM 634 C C . ALA A 1 81 ? 3.036 -2.158 0.587 1.00 97.62 81 ALA A C 1
ATOM 636 O O . ALA A 1 81 ? 2.964 -2.271 1.813 1.00 97.62 81 ALA A O 1
ATOM 637 N N . VAL A 1 82 ? 2.166 -1.467 -0.140 1.00 97.44 82 VAL A N 1
ATOM 638 C CA . VAL A 1 82 ? 0.949 -0.823 0.355 1.00 97.44 82 VAL A CA 1
ATOM 639 C C . VAL A 1 82 ? -0.240 -1.249 -0.502 1.00 97.44 82 VAL A C 1
ATOM 641 O O . VAL A 1 82 ? -0.090 -1.586 -1.672 1.00 97.44 82 VAL A O 1
ATOM 644 N N . GLY A 1 83 ? -1.437 -1.220 0.079 1.00 96.19 83 GLY A N 1
ATOM 645 C CA . GLY A 1 83 ? -2.665 -1.647 -0.598 1.00 96.19 83 GLY A CA 1
ATOM 646 C C . GLY A 1 83 ? -2.896 -3.163 -0.578 1.00 96.19 83 GLY A C 1
ATOM 647 O O . GLY A 1 83 ? -2.575 -3.796 0.437 1.00 96.19 83 GLY A O 1
ATOM 648 N N . GLU A 1 84 ? -3.518 -3.702 -1.626 1.00 95.56 84 GLU A N 1
ATOM 649 C CA . GLU A 1 84 ? -3.784 -5.128 -1.874 1.00 95.56 84 GLU A CA 1
ATOM 650 C C . GLU A 1 84 ? -2.794 -5.707 -2.887 1.00 95.56 84 GLU A C 1
ATOM 652 O O . GLU A 1 84 ? -2.605 -5.158 -3.971 1.00 95.56 84 GLU A O 1
ATOM 657 N N . ILE A 1 85 ? -2.172 -6.828 -2.530 1.00 95.44 85 ILE A N 1
ATOM 658 C CA . ILE A 1 85 ? -1.119 -7.482 -3.312 1.00 95.44 85 ILE A CA 1
ATOM 659 C C . ILE A 1 85 ? -1.609 -8.891 -3.639 1.00 95.44 85 ILE A C 1
ATOM 661 O O . ILE A 1 85 ? -1.397 -9.822 -2.867 1.00 95.44 85 ILE A O 1
ATOM 665 N N . ASP A 1 86 ? -2.317 -9.018 -4.760 1.00 93.88 86 ASP A N 1
ATOM 666 C CA . ASP A 1 86 ? -2.921 -10.270 -5.219 1.00 93.88 86 ASP A CA 1
ATOM 667 C C . ASP A 1 86 ? -2.682 -10.445 -6.724 1.00 93.88 86 ASP A C 1
ATOM 669 O O . ASP A 1 86 ? -3.305 -9.784 -7.551 1.00 93.88 86 ASP A O 1
ATOM 673 N N . SER A 1 87 ? -1.755 -11.328 -7.093 1.00 92.31 87 SER A N 1
ATOM 674 C CA . SER A 1 87 ? -1.424 -11.615 -8.495 1.00 92.31 87 SER A CA 1
ATOM 675 C C . SER A 1 87 ? -2.427 -12.541 -9.192 1.00 92.31 87 SER A C 1
ATOM 677 O O . SER A 1 87 ? -2.321 -12.756 -10.400 1.00 92.31 87 SER A O 1
ATOM 679 N N . THR A 1 88 ? -3.379 -13.112 -8.449 1.00 90.50 88 THR A N 1
ATOM 680 C CA . THR A 1 88 ? -4.412 -14.011 -8.980 1.00 90.50 88 THR A CA 1
ATOM 681 C C . THR A 1 88 ? -5.655 -13.253 -9.425 1.00 90.50 88 THR A C 1
ATOM 683 O O . THR A 1 88 ? -6.320 -13.671 -10.370 1.00 90.50 88 THR A O 1
ATOM 686 N N . LEU A 1 89 ? -5.949 -12.130 -8.767 1.00 86.75 89 LEU A N 1
ATOM 687 C CA . LEU A 1 89 ? -7.091 -11.278 -9.090 1.00 86.75 89 LEU A CA 1
ATOM 688 C C . LEU A 1 89 ? -6.699 -10.073 -9.944 1.00 86.75 89 LEU A C 1
ATOM 690 O O . LEU A 1 89 ? -7.508 -9.611 -10.745 1.00 86.75 89 LEU A O 1
ATOM 694 N N . PHE A 1 90 ? -5.472 -9.571 -9.798 1.00 90.50 90 PHE A N 1
ATOM 695 C CA . PHE A 1 90 ? -5.068 -8.310 -10.408 1.00 90.50 90 PHE A CA 1
ATOM 696 C C . PHE A 1 90 ? -4.072 -8.488 -11.549 1.00 90.50 90 PHE A C 1
ATOM 698 O O . PHE A 1 90 ? -3.108 -9.254 -11.468 1.00 90.50 90 PHE A O 1
ATOM 705 N N . ARG A 1 91 ? -4.272 -7.698 -12.607 1.00 93.56 91 ARG A N 1
ATOM 706 C CA . ARG A 1 91 ? -3.228 -7.431 -13.602 1.00 93.56 91 ARG A CA 1
ATOM 707 C C . ARG A 1 91 ? -2.093 -6.690 -12.909 1.00 93.56 91 ARG A C 1
ATOM 709 O O . ARG A 1 91 ? -2.338 -5.801 -12.097 1.00 93.56 91 ARG A O 1
ATOM 716 N N . THR A 1 92 ? -0.855 -7.018 -13.256 1.00 95.88 92 THR A N 1
ATOM 717 C CA . THR A 1 92 ? 0.314 -6.322 -12.728 1.00 95.88 92 THR A CA 1
ATOM 718 C C . THR A 1 92 ? 1.089 -5.599 -13.817 1.00 95.88 92 THR A C 1
ATOM 720 O O . THR A 1 92 ? 1.251 -6.086 -14.938 1.00 95.88 92 THR A O 1
ATOM 723 N N . VAL A 1 93 ? 1.571 -4.407 -13.475 1.00 96.25 93 VAL A N 1
ATOM 724 C CA . VAL A 1 93 ? 2.499 -3.626 -14.296 1.00 96.25 93 VAL A CA 1
ATOM 725 C C . VAL A 1 93 ? 3.758 -3.393 -13.471 1.00 96.25 93 VAL A C 1
ATOM 727 O O . VAL A 1 93 ? 3.742 -2.642 -12.497 1.00 96.25 93 VAL A O 1
ATOM 730 N N . GLY A 1 94 ? 4.842 -4.067 -13.840 1.00 95.94 94 GLY A N 1
ATOM 731 C CA . GLY A 1 94 ? 6.168 -3.893 -13.260 1.00 95.94 94 GLY A CA 1
ATOM 732 C C . GLY A 1 94 ? 6.961 -2.834 -14.016 1.00 95.94 94 GLY A C 1
ATOM 733 O O . GLY A 1 94 ? 7.133 -2.941 -15.227 1.00 95.94 94 GLY A O 1
ATOM 734 N N . VAL A 1 95 ? 7.461 -1.829 -13.305 1.00 95.94 95 VAL A N 1
ATOM 735 C CA . VAL A 1 95 ? 8.377 -0.802 -13.806 1.00 95.94 95 VAL A CA 1
ATOM 736 C C . VAL A 1 95 ? 9.729 -1.019 -13.145 1.00 95.94 95 VAL A C 1
ATOM 738 O O . VAL A 1 95 ? 9.844 -0.924 -11.923 1.00 95.94 95 VAL A O 1
ATOM 741 N N . TRP A 1 96 ? 10.748 -1.290 -13.949 1.00 95.25 96 TRP A N 1
ATOM 742 C CA . TRP A 1 96 ? 12.068 -1.679 -13.466 1.00 95.25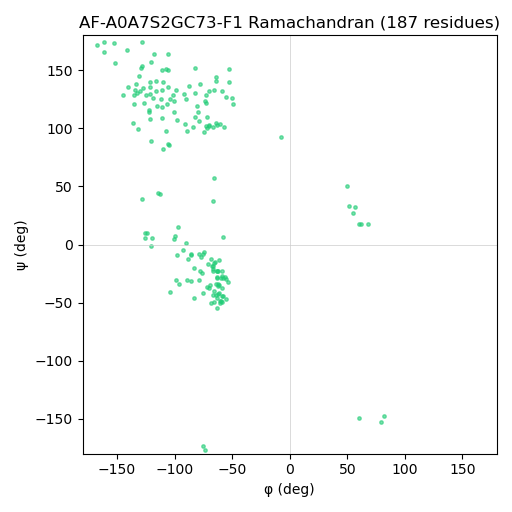 96 TRP A CA 1
ATOM 743 C C . TRP A 1 96 ? 13.129 -0.707 -13.949 1.00 95.25 96 TRP A C 1
ATOM 745 O O . TRP A 1 96 ? 13.086 -0.232 -15.086 1.00 95.25 96 TRP A O 1
ATOM 755 N N . GLN A 1 97 ? 14.070 -0.385 -13.068 1.00 92.69 97 GLN A N 1
ATOM 756 C CA . GLN A 1 97 ? 15.243 0.389 -13.429 1.00 92.69 97 GLN A CA 1
ATOM 757 C C . GLN A 1 97 ? 16.262 -0.536 -14.085 1.00 92.69 97 GLN A C 1
ATOM 759 O O . GLN A 1 97 ? 16.778 -1.454 -13.454 1.00 92.69 97 GLN A O 1
ATOM 764 N N . THR A 1 98 ? 16.587 -0.242 -15.337 1.00 83.88 98 THR A N 1
ATOM 765 C CA . THR A 1 98 ? 17.671 -0.909 -16.051 1.00 83.88 98 THR A CA 1
ATOM 766 C C . THR A 1 98 ? 18.995 -0.416 -15.485 1.00 83.88 98 THR A C 1
ATOM 768 O O . THR A 1 98 ? 19.237 0.792 -15.395 1.00 83.88 98 THR A O 1
ATOM 771 N N . THR A 1 99 ? 19.875 -1.336 -15.115 1.00 67.12 99 THR A N 1
ATOM 772 C CA . THR A 1 99 ? 21.274 -1.030 -14.827 1.00 67.12 99 THR A CA 1
ATOM 773 C C . THR A 1 99 ? 21.969 -0.683 -16.142 1.00 67.12 99 THR A C 1
ATOM 775 O O . THR A 1 99 ? 22.293 -1.556 -16.942 1.00 67.12 99 THR A O 1
ATOM 778 N N . HIS A 1 100 ? 22.198 0.607 -16.398 1.00 56.22 100 HIS A N 1
ATOM 779 C CA . HIS A 1 100 ? 23.244 0.993 -17.337 1.00 56.22 100 HIS A CA 1
ATOM 780 C C . HIS A 1 100 ? 24.569 0.672 -16.654 1.00 56.22 100 HIS A C 1
ATOM 782 O O . HIS A 1 100 ? 24.985 1.405 -15.757 1.00 56.22 100 HIS A O 1
ATOM 788 N N . GLY A 1 101 ? 25.199 -0.441 -17.034 1.00 48.19 101 GLY A N 1
ATOM 789 C CA . GLY A 1 101 ? 26.599 -0.661 -16.695 1.00 48.19 101 GLY A CA 1
ATOM 790 C C . GLY A 1 101 ? 27.383 0.586 -17.099 1.00 48.19 101 GLY A C 1
ATOM 791 O O . GLY A 1 101 ? 27.265 1.060 -18.234 1.00 48.19 101 GLY A O 1
ATOM 792 N N . GLY A 1 102 ? 28.138 1.156 -16.159 1.00 43.19 102 GLY A N 1
ATOM 793 C CA . GLY A 1 102 ? 29.221 2.060 -16.527 1.00 43.19 102 GLY A CA 1
ATOM 794 C C . GLY A 1 102 ? 30.113 1.350 -17.547 1.00 43.19 102 GLY A C 1
ATOM 795 O O . GLY A 1 102 ? 30.190 0.124 -17.550 1.00 43.19 102 GLY A O 1
ATOM 796 N N . GL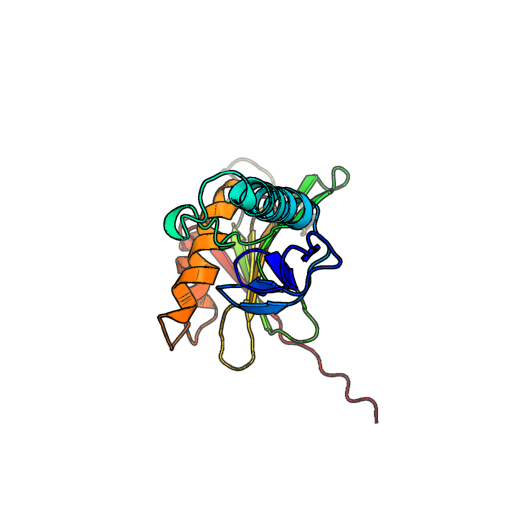N A 1 103 ? 30.756 2.105 -18.432 1.00 40.44 103 GLN A N 1
ATOM 797 C CA . GLN A 1 103 ? 31.496 1.603 -19.599 1.00 40.44 103 GLN A CA 1
ATOM 798 C C . GLN A 1 103 ? 32.653 0.612 -19.311 1.00 40.44 103 GLN A C 1
ATOM 800 O O . GLN A 1 103 ? 33.329 0.229 -20.256 1.00 40.44 103 GLN A O 1
ATOM 805 N N . ASP A 1 104 ? 32.854 0.148 -18.074 1.00 41.97 104 ASP A N 1
ATOM 806 C CA . ASP A 1 104 ? 33.979 -0.705 -17.664 1.00 41.97 104 ASP A CA 1
ATOM 807 C C . ASP A 1 104 ? 33.598 -2.028 -16.968 1.00 41.97 104 ASP A C 1
ATOM 809 O O . ASP A 1 104 ? 34.486 -2.769 -16.549 1.00 41.97 104 ASP A O 1
ATOM 813 N N . GLU A 1 105 ? 32.316 -2.397 -16.869 1.00 45.22 105 GLU A N 1
ATOM 814 C CA . GLU A 1 105 ? 31.954 -3.732 -16.367 1.00 45.22 105 GLU A CA 1
ATOM 815 C C . GLU A 1 105 ? 31.667 -4.695 -17.521 1.00 45.22 105 GLU A C 1
ATOM 817 O O . GLU A 1 105 ? 30.638 -4.622 -18.195 1.00 45.22 105 GLU A O 1
ATOM 822 N N . VAL A 1 106 ? 32.605 -5.622 -17.741 1.00 43.59 106 VAL A N 1
ATOM 823 C CA . VAL A 1 106 ? 32.408 -6.814 -18.571 1.00 43.59 106 VAL A CA 1
ATOM 824 C C . VAL A 1 106 ? 31.221 -7.586 -17.999 1.00 43.59 106 VAL A C 1
ATOM 826 O O . VAL A 1 106 ? 31.335 -8.283 -16.990 1.00 43.59 106 VAL A O 1
ATOM 829 N N . LEU A 1 107 ? 30.066 -7.435 -18.645 1.00 46.50 107 LEU A N 1
ATOM 830 C CA . LEU A 1 107 ? 28.872 -8.217 -18.367 1.00 46.50 107 LEU A CA 1
ATOM 831 C C . LEU A 1 107 ? 29.194 -9.677 -18.692 1.00 46.50 107 LEU A C 1
ATOM 833 O O . LEU A 1 107 ? 29.262 -10.072 -19.853 1.00 46.50 107 LEU A O 1
ATOM 837 N N . THR A 1 108 ? 29.437 -10.479 -17.660 1.00 41.91 108 THR A N 1
ATOM 838 C CA . THR A 1 108 ? 29.376 -11.932 -17.804 1.00 41.91 108 THR A CA 1
ATOM 839 C C . THR A 1 108 ? 27.910 -12.307 -18.000 1.00 41.91 108 THR A C 1
ATOM 841 O O . THR A 1 108 ? 27.043 -11.804 -17.288 1.00 41.91 108 THR A O 1
ATOM 844 N N . GLU A 1 109 ? 27.634 -13.143 -19.000 1.00 42.31 109 GLU A N 1
ATOM 845 C CA . GLU A 1 109 ? 26.311 -13.633 -19.415 1.00 42.31 109 GLU A CA 1
ATOM 846 C C . GLU A 1 109 ? 25.644 -14.528 -18.341 1.00 42.31 109 GLU A C 1
ATOM 848 O O . GLU A 1 109 ? 25.302 -15.679 -18.581 1.00 42.31 109 GLU A O 1
ATOM 853 N N . ASN A 1 110 ? 25.463 -14.013 -17.124 1.00 42.47 110 ASN A N 1
ATOM 854 C CA . ASN A 1 110 ? 24.540 -14.547 -16.127 1.00 42.47 110 ASN A CA 1
ATOM 855 C C . ASN A 1 110 ? 23.332 -13.597 -16.069 1.00 42.47 110 ASN A C 1
ATOM 857 O O . ASN A 1 110 ? 23.285 -12.641 -15.295 1.00 42.47 110 ASN A O 1
ATOM 861 N N . GLU A 1 111 ? 22.373 -13.854 -16.956 1.00 46.72 111 GLU A N 1
ATOM 862 C CA . GLU A 1 111 ? 21.260 -13.003 -17.407 1.00 46.72 111 GLU A CA 1
ATOM 863 C C . GLU A 1 111 ? 20.154 -12.662 -16.370 1.00 46.72 111 GLU A C 1
ATOM 865 O O . GLU A 1 111 ? 18.987 -12.559 -16.732 1.00 46.72 111 GLU A O 1
ATOM 870 N N . ASN A 1 112 ? 20.464 -12.429 -15.088 1.00 46.78 112 ASN A N 1
ATOM 871 C CA . ASN A 1 112 ? 19.448 -12.108 -14.058 1.00 46.78 112 ASN A CA 1
ATOM 872 C C . ASN A 1 112 ? 19.672 -10.784 -13.292 1.00 46.78 112 ASN A C 1
ATOM 874 O O . ASN A 1 112 ? 18.971 -10.509 -12.319 1.00 46.78 112 ASN A O 1
ATOM 878 N N . SER A 1 113 ? 20.614 -9.930 -13.710 1.00 52.78 113 SER A N 1
ATOM 879 C CA . SER A 1 113 ? 21.010 -8.719 -12.961 1.00 52.78 113 SER A CA 1
ATOM 880 C C . SER A 1 113 ? 20.235 -7.431 -13.301 1.00 52.78 113 SER A C 1
ATOM 882 O O . SER A 1 113 ? 20.513 -6.381 -12.720 1.00 52.78 113 SER A O 1
ATOM 884 N N . CYS A 1 114 ? 19.256 -7.471 -14.214 1.00 57.56 114 CYS A N 1
ATOM 885 C CA . CYS A 1 114 ? 18.579 -6.263 -14.711 1.00 57.56 114 CYS A CA 1
ATOM 886 C C . CYS A 1 114 ? 17.394 -5.771 -13.855 1.00 57.56 114 CYS A C 1
ATOM 888 O O . CYS A 1 114 ? 16.905 -4.667 -14.088 1.00 57.56 114 CYS A O 1
ATOM 890 N N . LEU A 1 115 ? 16.940 -6.543 -12.859 1.00 70.56 115 LEU A N 1
ATOM 891 C CA . LEU A 1 115 ? 15.758 -6.234 -12.035 1.00 70.56 115 LEU A CA 1
ATOM 892 C C . LEU A 1 115 ? 16.118 -5.970 -10.562 1.00 70.56 115 LEU A C 1
ATOM 894 O O . LEU A 1 115 ? 15.465 -6.468 -9.648 1.00 70.56 115 LEU A O 1
ATOM 898 N N . ASN A 1 116 ? 17.173 -5.191 -10.305 1.00 87.56 116 ASN A N 1
ATOM 899 C CA . ASN A 1 116 ? 17.603 -4.920 -8.929 1.00 87.56 116 ASN A CA 1
ATOM 900 C C . ASN A 1 116 ? 16.697 -3.907 -8.209 1.00 87.56 116 ASN A C 1
ATOM 902 O O . ASN A 1 116 ? 16.616 -3.917 -6.990 1.00 87.56 116 ASN A O 1
ATOM 906 N N . ARG A 1 117 ? 15.996 -3.030 -8.937 1.00 93.50 117 ARG A N 1
ATOM 907 C CA . ARG A 1 117 ? 15.159 -1.978 -8.346 1.00 93.50 117 ARG A CA 1
ATOM 908 C C . ARG A 1 117 ? 13.916 -1.722 -9.192 1.00 93.50 117 ARG A C 1
ATOM 910 O O . ARG A 1 117 ? 14.023 -1.508 -10.400 1.00 93.50 117 ARG A O 1
ATOM 917 N N . GLY A 1 118 ? 12.739 -1.732 -8.571 1.00 96.31 118 GLY A N 1
ATOM 918 C CA . GLY A 1 118 ? 11.479 -1.651 -9.306 1.00 96.31 118 GLY A CA 1
ATOM 919 C C . GLY A 1 118 ? 10.241 -1.370 -8.465 1.00 96.31 118 GLY A C 1
ATOM 920 O O . GLY A 1 118 ? 10.268 -1.359 -7.233 1.00 96.31 118 GLY A O 1
ATOM 921 N N . ILE A 1 119 ? 9.141 -1.133 -9.173 1.00 97.88 119 ILE A N 1
ATOM 922 C CA . ILE A 1 119 ? 7.800 -0.919 -8.628 1.00 97.88 119 ILE A CA 1
ATOM 923 C C . ILE A 1 119 ? 6.840 -1.836 -9.380 1.00 97.88 119 ILE A C 1
ATOM 925 O O . ILE A 1 119 ? 6.847 -1.854 -10.607 1.00 97.88 119 ILE A O 1
ATOM 929 N N . VAL A 1 120 ? 5.983 -2.561 -8.670 1.00 97.62 120 VAL A N 1
ATOM 930 C CA . VAL A 1 120 ? 4.913 -3.366 -9.267 1.00 97.62 120 VAL A CA 1
ATOM 931 C C . VAL A 1 120 ? 3.568 -2.801 -8.834 1.00 97.62 120 VAL A C 1
ATOM 933 O O . VAL A 1 120 ? 3.254 -2.760 -7.645 1.00 97.62 120 VAL A O 1
ATOM 936 N N . TYR A 1 121 ? 2.770 -2.369 -9.805 1.00 97.06 121 TYR A N 1
ATOM 937 C CA . TYR A 1 121 ? 1.397 -1.915 -9.604 1.00 97.06 121 TYR A CA 1
ATOM 938 C C . TYR A 1 121 ? 0.441 -3.091 -9.789 1.00 97.06 121 TYR A C 1
ATOM 940 O O . TYR A 1 121 ? 0.526 -3.777 -10.803 1.00 97.06 121 TYR A O 1
ATOM 948 N N . TYR A 1 122 ? -0.464 -3.300 -8.837 1.00 96.38 122 TYR A N 1
ATOM 949 C CA . TYR A 1 122 ? -1.562 -4.267 -8.912 1.00 96.38 122 TYR A CA 1
ATOM 950 C C . TYR A 1 122 ? -2.829 -3.508 -9.282 1.00 96.38 122 TYR A C 1
ATOM 952 O O . TYR A 1 122 ? -3.170 -2.547 -8.592 1.00 96.38 122 TYR A O 1
ATOM 960 N N . LEU A 1 123 ? -3.487 -3.902 -10.368 1.00 93.69 123 LEU A N 1
ATOM 961 C CA . LEU A 1 123 ? -4.606 -3.191 -10.978 1.00 93.69 123 LEU A CA 1
ATOM 962 C C . LEU A 1 123 ? -5.857 -4.075 -11.023 1.00 93.69 123 LEU A C 1
ATOM 964 O O . LEU A 1 123 ? -5.763 -5.248 -11.400 1.00 93.69 123 LEU A O 1
ATOM 968 N N . ASP A 1 124 ? -7.010 -3.510 -10.669 1.00 90.56 124 ASP A N 1
ATOM 969 C CA . ASP A 1 124 ? -8.300 -4.156 -10.929 1.00 90.56 124 ASP A CA 1
ATOM 970 C C . ASP A 1 124 ? -8.682 -4.100 -12.421 1.00 90.56 124 ASP A C 1
ATOM 972 O O . ASP A 1 124 ? -7.908 -3.672 -13.284 1.00 90.56 124 ASP A O 1
ATOM 976 N N . ASP A 1 125 ? -9.870 -4.602 -12.734 1.00 87.44 125 ASP A N 1
ATOM 977 C CA . ASP A 1 125 ? -10.446 -4.655 -14.075 1.00 87.44 125 ASP A CA 1
ATOM 978 C C . ASP A 1 125 ? -10.783 -3.274 -14.664 1.00 87.44 125 ASP A C 1
ATOM 980 O O . ASP A 1 125 ? -10.877 -3.142 -15.886 1.00 87.44 125 ASP A O 1
ATOM 984 N N . GLU A 1 126 ? -10.887 -2.240 -13.826 1.00 86.56 126 GLU A N 1
ATOM 985 C CA . GLU A 1 126 ? -11.066 -0.839 -14.225 1.00 86.56 126 GLU A CA 1
ATOM 986 C C . GLU A 1 126 ? -9.731 -0.056 -14.261 1.00 86.56 126 GLU A C 1
ATOM 988 O O . GLU A 1 126 ? -9.726 1.179 -14.302 1.00 86.56 126 GLU A O 1
ATOM 993 N N . ASP A 1 127 ? -8.588 -0.756 -14.253 1.00 86.88 127 ASP A N 1
ATOM 994 C CA . ASP A 1 127 ? -7.226 -0.200 -14.196 1.00 86.88 127 ASP A CA 1
ATOM 995 C C . ASP A 1 127 ? -6.937 0.649 -12.933 1.00 86.88 127 ASP A C 1
ATOM 997 O O . ASP A 1 127 ? -5.960 1.411 -12.883 1.00 86.88 127 ASP A O 1
ATOM 1001 N N . LYS A 1 128 ? -7.735 0.525 -11.867 1.00 90.06 128 LYS A N 1
ATOM 1002 C CA . LYS A 1 128 ? -7.483 1.206 -10.590 1.00 90.06 128 LYS A CA 1
ATOM 1003 C C . LYS A 1 128 ? -6.387 0.477 -9.819 1.00 90.06 128 LYS A C 1
ATOM 1005 O O . LYS A 1 128 ? -6.369 -0.746 -9.724 1.00 90.06 128 LYS A O 1
ATOM 1010 N N . ILE A 1 129 ? -5.477 1.234 -9.207 1.00 93.81 129 ILE A N 1
ATOM 1011 C CA . ILE A 1 129 ? -4.370 0.680 -8.422 1.00 93.81 129 ILE A CA 1
ATOM 1012 C C . ILE A 1 129 ? -4.913 0.107 -7.114 1.00 93.81 129 ILE A C 1
ATOM 1014 O O . ILE A 1 129 ? -5.298 0.830 -6.201 1.00 93.81 129 ILE A O 1
ATOM 1018 N N . MET A 1 130 ? -4.897 -1.205 -6.982 1.00 95.00 130 MET A N 1
ATOM 1019 C CA . MET A 1 130 ? -5.287 -1.897 -5.759 1.00 95.00 130 MET A CA 1
ATOM 1020 C C . MET A 1 130 ? -4.119 -2.006 -4.785 1.00 95.00 130 MET A C 1
ATOM 1022 O O . MET A 1 130 ? -4.318 -1.895 -3.575 1.00 95.00 130 MET A O 1
ATOM 1026 N N . GLY A 1 131 ? -2.889 -2.096 -5.287 1.00 96.50 131 GLY A N 1
ATOM 1027 C CA . GLY A 1 131 ? -1.690 -2.083 -4.459 1.00 96.50 131 GLY A CA 1
ATOM 1028 C C . GLY A 1 131 ? -0.422 -1.751 -5.224 1.00 96.50 131 GLY A C 1
ATOM 1029 O O . GLY A 1 131 ? -0.384 -1.729 -6.454 1.00 96.50 131 GLY A O 1
ATOM 1030 N N . ILE A 1 132 ? 0.620 -1.438 -4.464 1.00 98.00 132 ILE A N 1
ATOM 1031 C CA . ILE A 1 132 ? 1.931 -1.040 -4.971 1.00 98.00 132 ILE A CA 1
ATOM 1032 C C . ILE A 1 132 ? 2.977 -1.791 -4.162 1.00 98.00 132 ILE A C 1
ATOM 1034 O O . ILE A 1 132 ? 3.029 -1.639 -2.940 1.00 98.00 132 ILE A O 1
ATOM 1038 N N . LEU A 1 133 ? 3.802 -2.576 -4.848 1.00 98.25 133 LEU A N 1
ATOM 1039 C CA . LEU A 1 133 ? 4.965 -3.259 -4.294 1.00 98.25 133 LEU A CA 1
ATOM 1040 C C . LEU A 1 133 ? 6.238 -2.548 -4.755 1.00 98.25 133 LEU A C 1
ATOM 1042 O O . LEU A 1 133 ? 6.374 -2.186 -5.919 1.00 98.25 133 LEU A O 1
ATOM 1046 N N . LEU A 1 134 ? 7.163 -2.353 -3.830 1.00 98.31 134 LEU A N 1
ATOM 1047 C CA . LEU A 1 134 ? 8.463 -1.730 -4.003 1.00 98.31 134 LEU A CA 1
ATOM 1048 C C . LEU A 1 134 ? 9.532 -2.802 -3.827 1.00 98.31 134 LEU A C 1
ATOM 1050 O O . LEU A 1 134 ? 9.576 -3.479 -2.799 1.00 98.31 134 LEU A O 1
ATOM 1054 N N . TRP A 1 135 ? 10.392 -2.933 -4.828 1.00 97.31 135 TRP A N 1
ATOM 1055 C CA . TRP A 1 135 ? 11.528 -3.843 -4.837 1.00 97.31 135 TRP A CA 1
ATOM 1056 C C . TRP A 1 135 ? 12.805 -3.007 -4.783 1.00 97.31 135 TRP A C 1
ATOM 1058 O O . TRP A 1 135 ? 13.099 -2.284 -5.737 1.00 97.31 135 TRP A O 1
ATOM 1068 N N . ASN A 1 136 ? 13.515 -3.029 -3.650 1.00 96.25 136 ASN A N 1
ATOM 1069 C CA . ASN A 1 136 ? 14.696 -2.189 -3.383 1.00 96.25 136 ASN A CA 1
ATOM 1070 C C . ASN A 1 136 ? 14.464 -0.682 -3.640 1.00 96.25 136 ASN A C 1
ATOM 1072 O O . ASN A 1 136 ? 15.361 0.057 -4.053 1.00 96.25 136 ASN A O 1
ATOM 1076 N N . ALA A 1 137 ? 13.236 -0.216 -3.395 1.00 96.94 137 ALA A N 1
ATOM 1077 C CA . ALA A 1 137 ? 12.787 1.150 -3.668 1.00 96.94 137 ALA A CA 1
ATOM 1078 C C . ALA A 1 137 ? 12.121 1.806 -2.445 1.00 96.94 137 ALA A C 1
ATOM 1080 O O . ALA A 1 137 ? 11.115 2.505 -2.567 1.00 96.94 137 ALA A O 1
ATOM 1081 N N . SER A 1 138 ? 12.668 1.562 -1.251 1.00 96.50 138 SER A N 1
ATOM 1082 C CA . SER A 1 138 ? 12.079 1.980 0.031 1.00 96.50 138 SER A CA 1
ATOM 1083 C C . SER A 1 138 ? 11.873 3.480 0.196 1.00 96.50 138 SER A C 1
ATOM 1085 O O . SER A 1 138 ? 10.939 3.920 0.867 1.00 96.50 138 SER A O 1
ATOM 1087 N N . ASP A 1 139 ? 12.702 4.282 -0.463 1.00 96.88 139 ASP A N 1
ATOM 1088 C CA . ASP A 1 139 ? 12.579 5.738 -0.526 1.00 96.88 139 ASP A CA 1
ATOM 1089 C C . ASP A 1 139 ? 11.267 6.216 -1.185 1.00 96.88 139 ASP A C 1
ATOM 1091 O O . ASP A 1 139 ? 10.883 7.378 -1.037 1.00 96.88 139 ASP A O 1
ATOM 1095 N N . LEU A 1 140 ? 10.533 5.326 -1.863 1.00 97.81 140 LEU A N 1
ATOM 1096 C CA . LEU A 1 140 ? 9.278 5.633 -2.554 1.00 97.81 140 LEU A CA 1
ATOM 1097 C C . LEU A 1 140 ? 8.017 5.227 -1.775 1.00 97.81 140 LEU A C 1
ATOM 1099 O O . LEU A 1 140 ? 6.905 5.389 -2.291 1.00 97.81 140 LEU A O 1
ATOM 1103 N N . LEU A 1 141 ? 8.143 4.734 -0.539 1.00 97.38 141 LEU A N 1
ATOM 1104 C CA . LEU A 1 141 ? 7.004 4.256 0.254 1.00 97.38 141 LEU A CA 1
ATOM 1105 C C . LEU A 1 141 ? 5.936 5.334 0.484 1.00 97.38 141 LEU A C 1
ATOM 1107 O O . LEU A 1 141 ? 4.756 5.105 0.213 1.00 97.38 141 LEU A O 1
ATOM 1111 N N . GLU A 1 142 ? 6.332 6.530 0.921 1.00 96.25 142 GLU A N 1
ATOM 1112 C CA . GLU A 1 142 ? 5.372 7.615 1.171 1.00 96.25 142 GLU A CA 1
ATOM 1113 C C . GLU A 1 142 ? 4.692 8.089 -0.119 1.00 96.25 142 GLU A C 1
ATOM 1115 O O . GLU A 1 142 ? 3.469 8.242 -0.165 1.00 96.25 142 GLU A O 1
ATOM 1120 N N . ARG A 1 143 ? 5.446 8.191 -1.221 1.00 96.62 143 ARG A N 1
ATOM 1121 C CA . ARG A 1 143 ? 4.874 8.487 -2.547 1.00 96.62 143 ARG A CA 1
ATOM 1122 C C . ARG A 1 143 ? 3.882 7.415 -2.998 1.00 96.62 143 ARG A C 1
ATOM 1124 O O . ARG A 1 143 ? 2.873 7.736 -3.629 1.00 96.62 143 ARG A O 1
ATOM 1131 N N . SER A 1 144 ? 4.128 6.154 -2.652 1.00 96.75 144 SER A N 1
ATOM 1132 C CA . SER A 1 144 ? 3.216 5.044 -2.946 1.00 96.75 144 SER A CA 1
ATOM 1133 C C . SER A 1 144 ? 1.910 5.170 -2.159 1.00 96.75 144 SER A C 1
ATOM 1135 O O . SER A 1 144 ? 0.829 5.061 -2.743 1.00 96.75 144 SER A O 1
ATOM 1137 N N . ARG A 1 145 ? 1.982 5.512 -0.864 1.00 95.88 145 ARG A N 1
ATOM 1138 C CA . ARG A 1 145 ? 0.797 5.812 -0.035 1.00 95.88 145 ARG A CA 1
ATOM 1139 C C . ARG A 1 145 ? -0.014 6.978 -0.604 1.00 95.88 145 ARG A C 1
ATOM 1141 O O . ARG A 1 145 ? -1.241 6.906 -0.670 1.00 95.88 145 ARG A O 1
ATOM 1148 N N . GLU A 1 146 ? 0.648 8.052 -1.031 1.00 93.88 146 GLU A N 1
ATOM 1149 C CA . GLU A 1 146 ? -0.016 9.202 -1.659 1.00 93.88 146 GLU A CA 1
ATOM 1150 C C . GLU A 1 146 ? -0.694 8.841 -2.981 1.00 93.88 146 GLU A C 1
ATOM 1152 O O . GLU A 1 146 ? -1.831 9.256 -3.221 1.00 93.88 146 GLU A O 1
ATOM 1157 N N . THR A 1 147 ? -0.020 8.056 -3.822 1.00 93.69 147 THR A N 1
ATOM 1158 C CA . THR A 1 147 ? -0.544 7.597 -5.116 1.00 93.69 147 THR A CA 1
ATOM 1159 C C . THR A 1 147 ? -1.829 6.792 -4.923 1.00 93.69 147 THR A C 1
ATOM 1161 O O . THR A 1 147 ? -2.854 7.110 -5.534 1.00 93.69 147 THR A O 1
ATOM 1164 N N . LEU A 1 148 ? -1.811 5.834 -3.989 1.00 92.38 148 LEU A N 1
ATOM 1165 C CA . LEU A 1 148 ? -2.961 4.989 -3.665 1.00 92.38 148 LEU A CA 1
ATOM 1166 C C . LEU A 1 148 ? -4.157 5.794 -3.120 1.00 92.38 148 LEU A C 1
ATOM 1168 O O . LEU A 1 148 ? -5.307 5.465 -3.407 1.00 92.38 148 LEU A O 1
ATOM 1172 N N . ARG A 1 149 ? -3.908 6.883 -2.378 1.00 90.00 149 ARG A N 1
ATOM 1173 C CA . ARG A 1 149 ? -4.966 7.795 -1.899 1.00 90.00 149 ARG A CA 1
ATOM 1174 C C . ARG A 1 149 ? -5.505 8.713 -3.003 1.00 90.00 149 ARG A C 1
ATOM 1176 O O . ARG A 1 149 ? -6.706 8.966 -3.065 1.00 90.00 149 ARG A O 1
ATOM 1183 N N . ARG A 1 150 ? -4.636 9.260 -3.863 1.00 86.94 150 ARG A N 1
ATOM 1184 C CA . ARG A 1 150 ? -5.011 10.273 -4.873 1.00 86.94 150 ARG A CA 1
ATOM 1185 C C . ARG A 1 150 ? -5.878 9.715 -5.995 1.00 86.94 150 ARG A C 1
ATOM 1187 O O . ARG A 1 150 ? -6.750 10.437 -6.480 1.00 86.94 150 ARG A O 1
ATOM 1194 N N . GLN A 1 151 ? -5.660 8.467 -6.401 1.00 79.00 151 GLN A N 1
ATOM 1195 C CA . GLN A 1 151 ? -6.404 7.853 -7.506 1.00 79.00 151 GLN A CA 1
ATOM 1196 C C . GLN A 1 151 ? -7.921 7.820 -7.285 1.00 79.00 151 GLN A C 1
ATOM 1198 O O . GLN A 1 151 ? -8.663 7.907 -8.251 1.00 79.00 151 GLN A O 1
ATOM 1203 N N . GLN A 1 152 ? -8.409 7.802 -6.038 1.00 62.59 152 GLN A N 1
ATOM 1204 C CA . GLN A 1 152 ? -9.852 7.830 -5.775 1.00 62.59 152 GLN A CA 1
ATOM 1205 C C . GLN A 1 152 ? -10.546 9.068 -6.352 1.00 62.59 152 GLN A C 1
ATOM 1207 O O . GLN A 1 152 ? -11.749 9.059 -6.589 1.00 62.59 152 GLN A O 1
ATOM 1212 N N . LYS A 1 153 ? -9.788 10.147 -6.579 1.00 60.56 153 LYS A N 1
ATOM 1213 C CA . LYS A 1 153 ? -10.304 11.402 -7.129 1.00 60.56 153 LYS A CA 1
ATOM 1214 C C . LYS A 1 153 ? -10.279 11.442 -8.659 1.00 60.56 153 LYS A C 1
ATOM 1216 O O . LYS A 1 153 ? -10.854 12.361 -9.235 1.00 60.56 153 LYS A O 1
ATOM 1221 N N . LYS A 1 154 ? -9.599 10.503 -9.328 1.00 59.00 154 LYS A N 1
ATOM 1222 C CA . LYS A 1 154 ? -9.422 10.491 -10.787 1.00 59.00 154 LYS A CA 1
ATOM 1223 C C . LYS A 1 154 ? -9.958 9.188 -11.365 1.00 59.00 154 LYS A C 1
ATOM 1225 O O . LYS A 1 154 ? -9.423 8.124 -11.109 1.00 59.00 154 LYS A O 1
ATOM 1230 N N . ARG A 1 155 ? -10.997 9.304 -12.190 1.00 53.09 155 ARG A N 1
ATOM 1231 C CA . ARG A 1 155 ? -11.757 8.170 -12.727 1.00 53.09 155 ARG A CA 1
ATOM 1232 C C . ARG A 1 155 ? -11.050 7.388 -13.846 1.00 53.09 155 ARG A C 1
ATOM 1234 O O . ARG A 1 155 ? -11.541 6.344 -14.230 1.00 53.09 155 ARG A O 1
ATOM 1241 N N . ASN A 1 156 ? -9.912 7.878 -14.344 1.00 49.88 156 ASN A N 1
ATOM 1242 C CA . ASN A 1 156 ? -9.190 7.283 -15.468 1.00 49.88 156 ASN A CA 1
ATOM 1243 C C . ASN A 1 156 ? -7.704 7.155 -15.099 1.00 49.88 156 ASN A C 1
ATOM 1245 O O . ASN A 1 156 ? -6.965 8.145 -15.156 1.00 49.88 156 ASN A O 1
ATOM 1249 N N . VAL A 1 157 ? -7.269 5.964 -14.687 1.00 58.16 157 VAL A N 1
ATOM 1250 C CA . VAL A 1 157 ? -5.841 5.621 -14.630 1.00 58.16 157 VAL A CA 1
ATOM 1251 C C . VAL A 1 157 ? -5.409 5.196 -16.036 1.00 58.16 157 VAL A C 1
ATOM 1253 O O . VAL A 1 157 ? -6.222 4.834 -16.881 1.00 58.16 157 VAL A O 1
ATOM 1256 N N . ALA A 1 158 ? -4.135 5.401 -16.347 1.00 60.00 158 ALA A N 1
ATOM 1257 C CA . ALA A 1 158 ? -3.614 5.315 -17.696 1.00 60.00 158 ALA A CA 1
ATOM 1258 C C . ALA A 1 158 ? -3.899 3.971 -18.392 1.00 60.00 158 ALA A C 1
ATOM 1260 O O . ALA A 1 158 ? -3.480 2.920 -17.924 1.00 60.00 158 ALA A O 1
ATOM 1261 N N . THR A 1 159 ? -4.493 4.032 -19.585 1.00 64.00 159 THR A N 1
ATOM 1262 C CA . THR A 1 159 ? -4.859 2.858 -20.402 1.00 64.00 159 THR A CA 1
ATOM 1263 C C . THR A 1 159 ? -3.643 2.093 -20.953 1.00 64.00 159 THR A C 1
ATOM 1265 O O . THR A 1 159 ? -3.774 0.987 -21.466 1.00 64.00 159 THR A O 1
ATOM 1268 N N . SER A 1 160 ? -2.436 2.669 -20.875 1.00 83.62 160 SER A N 1
ATOM 1269 C CA . SER A 1 160 ? -1.198 2.058 -21.373 1.00 83.62 160 SER A CA 1
ATOM 1270 C C . SER A 1 160 ? -0.220 1.773 -20.238 1.00 83.62 160 SER A C 1
ATOM 1272 O O . SER A 1 160 ? 0.094 2.667 -19.452 1.00 83.62 160 SER A O 1
ATOM 1274 N N . ALA A 1 161 ? 0.342 0.559 -20.216 1.00 86.25 161 ALA A N 1
ATOM 1275 C CA . ALA A 1 161 ? 1.357 0.144 -19.246 1.00 86.25 161 ALA A CA 1
ATOM 1276 C C . ALA A 1 161 ? 2.561 1.109 -19.200 1.00 86.25 161 ALA A C 1
ATOM 1278 O O . ALA A 1 161 ? 3.124 1.362 -18.138 1.00 86.25 161 ALA A O 1
ATOM 1279 N N . GLN A 1 162 ? 2.916 1.733 -20.330 1.00 89.81 162 GLN A N 1
ATOM 1280 C CA . GLN A 1 162 ? 4.036 2.680 -20.410 1.00 89.81 162 GLN A CA 1
ATOM 1281 C C . GLN A 1 162 ? 3.837 3.938 -19.556 1.00 89.81 162 GLN A C 1
ATOM 1283 O O . GLN A 1 162 ? 4.807 4.519 -19.070 1.00 89.81 162 GLN A O 1
ATOM 1288 N N . ALA A 1 163 ? 2.595 4.361 -19.325 1.00 90.00 163 ALA A N 1
ATOM 1289 C CA . ALA A 1 163 ? 2.322 5.547 -18.521 1.00 90.00 163 ALA A CA 1
ATOM 1290 C C . ALA A 1 163 ? 2.617 5.343 -17.025 1.00 90.00 163 ALA A C 1
ATOM 1292 O O . ALA A 1 163 ? 2.811 6.327 -16.307 1.00 90.00 163 ALA A O 1
ATOM 1293 N N . PHE A 1 164 ? 2.752 4.096 -16.559 1.00 91.56 164 PHE A N 1
ATOM 1294 C CA . PHE A 1 164 ? 3.153 3.808 -15.180 1.00 91.56 164 PHE A CA 1
ATOM 1295 C C . PHE A 1 164 ? 4.599 4.214 -14.874 1.00 91.56 164 PHE A C 1
ATOM 1297 O O . PHE A 1 164 ? 4.902 4.488 -13.715 1.00 91.56 164 PHE A O 1
ATOM 1304 N N . LYS A 1 165 ? 5.456 4.411 -15.891 1.00 92.50 165 LYS A N 1
ATOM 1305 C CA . LYS A 1 165 ? 6.789 5.024 -15.722 1.00 92.50 165 LYS A CA 1
ATOM 1306 C C . LYS A 1 165 ? 6.741 6.402 -15.049 1.00 92.50 165 LYS A C 1
ATOM 1308 O O . LYS A 1 165 ? 7.692 6.797 -14.384 1.00 92.50 165 LYS A O 1
ATOM 1313 N N . ARG A 1 166 ? 5.638 7.137 -15.235 1.00 91.69 166 ARG A N 1
ATOM 1314 C CA . ARG A 1 166 ? 5.436 8.505 -14.723 1.00 91.69 166 ARG A CA 1
ATOM 1315 C C . ARG A 1 166 ? 4.640 8.555 -13.425 1.00 91.69 166 ARG A C 1
ATOM 1317 O O . ARG A 1 166 ? 4.520 9.628 -12.840 1.00 91.69 166 ARG A O 1
ATOM 1324 N N . MET A 1 167 ? 4.065 7.430 -12.996 1.00 91.12 167 MET A N 1
ATOM 1325 C CA . MET A 1 167 ? 3.156 7.397 -11.850 1.00 91.12 167 MET A CA 1
ATOM 1326 C C . MET A 1 167 ? 3.908 7.684 -10.549 1.00 91.12 167 MET A C 1
ATOM 1328 O O . MET A 1 167 ? 3.521 8.563 -9.783 1.00 91.12 167 MET A O 1
ATOM 1332 N N . ILE A 1 168 ? 5.016 6.974 -10.332 1.00 95.12 168 ILE A N 1
ATOM 1333 C CA . ILE A 1 168 ? 5.970 7.248 -9.259 1.00 95.12 168 ILE A CA 1
ATOM 1334 C C . ILE A 1 168 ? 7.348 7.366 -9.920 1.00 95.12 168 ILE A C 1
ATOM 1336 O O . ILE A 1 168 ? 7.770 6.417 -10.579 1.00 95.12 168 ILE A O 1
ATOM 1340 N N . PRO A 1 169 ? 8.057 8.504 -9.781 1.00 93.75 169 PRO A N 1
ATOM 1341 C CA . PRO A 1 169 ? 9.341 8.684 -10.443 1.00 93.75 169 PRO A CA 1
ATOM 1342 C C . PRO A 1 169 ? 10.399 7.805 -9.773 1.00 93.75 169 PRO A C 1
ATOM 1344 O O . PRO A 1 169 ? 10.907 8.154 -8.707 1.00 93.75 169 PRO A O 1
ATOM 1347 N N . LEU A 1 170 ? 10.694 6.665 -10.403 1.00 94.62 170 LEU A N 1
ATOM 1348 C CA . LEU A 1 170 ? 11.725 5.715 -9.980 1.00 94.62 170 LEU A CA 1
ATOM 1349 C C . LEU A 1 170 ? 13.120 6.130 -10.476 1.00 94.62 170 LEU A C 1
ATOM 1351 O O . LEU A 1 170 ? 14.081 6.109 -9.712 1.00 94.62 170 LEU A O 1
ATOM 1355 N N . ALA A 1 171 ? 13.209 6.503 -11.755 1.00 92.44 171 ALA A N 1
ATOM 1356 C CA . ALA A 1 171 ? 14.407 6.941 -12.473 1.00 92.44 171 ALA A CA 1
ATOM 1357 C C . ALA A 1 171 ? 13.975 7.701 -13.755 1.00 92.44 171 ALA A C 1
ATOM 1359 O O . ALA A 1 171 ? 12.775 7.737 -14.053 1.00 92.44 171 ALA A O 1
ATOM 1360 N N . PRO A 1 172 ? 14.895 8.306 -14.533 1.00 93.25 172 PRO A N 1
ATOM 1361 C CA . PRO A 1 172 ? 14.577 8.833 -15.863 1.00 93.25 172 PRO A CA 1
ATOM 1362 C C . PRO A 1 172 ? 13.896 7.784 -16.759 1.00 93.25 172 PRO A C 1
ATOM 1364 O O . PRO A 1 172 ? 14.303 6.627 -16.779 1.00 93.25 172 PRO A O 1
ATOM 1367 N N . GLU A 1 173 ? 12.881 8.176 -17.539 1.00 90.94 173 GLU A N 1
ATOM 1368 C CA . GLU A 1 173 ? 12.048 7.240 -18.329 1.00 90.94 173 GLU A CA 1
ATOM 1369 C C . GLU A 1 173 ? 12.825 6.377 -19.333 1.00 90.94 173 GLU A C 1
ATOM 1371 O O . GLU A 1 173 ? 12.392 5.261 -19.645 1.00 90.94 173 GLU A O 1
ATOM 1376 N N . SER A 1 174 ? 13.949 6.894 -19.836 1.00 90.31 174 SER A N 1
ATOM 1377 C CA . SER A 1 174 ? 14.862 6.188 -20.740 1.00 90.31 174 SER A CA 1
ATOM 1378 C C . SER A 1 174 ? 15.555 5.000 -20.074 1.00 90.31 174 SER A C 1
ATOM 1380 O O . SER A 1 174 ? 15.969 4.084 -20.774 1.00 90.31 174 SER A O 1
ATOM 1382 N N . TRP A 1 175 ? 15.654 4.997 -18.744 1.00 90.50 175 TRP A N 1
ATOM 1383 C CA . TRP A 1 175 ? 16.266 3.921 -17.961 1.00 90.50 175 TRP A CA 1
ATOM 1384 C C . TRP A 1 175 ? 15.240 2.888 -17.498 1.00 90.50 175 TRP A C 1
ATOM 1386 O O . TRP A 1 175 ? 15.606 1.902 -16.864 1.00 90.50 175 TRP A O 1
ATOM 1396 N N . LEU A 1 176 ? 13.950 3.110 -17.763 1.00 92.38 176 LEU A N 1
ATOM 1397 C CA . LEU A 1 176 ? 12.882 2.263 -17.249 1.00 92.38 176 LEU A CA 1
ATOM 1398 C C . LEU A 1 176 ? 12.415 1.247 -18.291 1.00 92.38 176 LEU A C 1
ATOM 1400 O O . LEU A 1 176 ? 12.078 1.610 -19.423 1.00 92.38 176 LEU A O 1
ATOM 1404 N N . THR A 1 177 ? 12.284 -0.007 -17.880 1.00 93.19 177 THR A N 1
ATOM 1405 C CA . THR A 1 177 ? 11.586 -1.061 -18.625 1.00 93.19 177 THR A CA 1
ATOM 1406 C C . THR A 1 177 ? 10.242 -1.354 -17.971 1.00 93.19 177 THR A C 1
ATOM 1408 O O . THR A 1 177 ? 10.049 -1.138 -16.774 1.00 93.19 177 THR A O 1
ATOM 1411 N N . VAL A 1 178 ? 9.268 -1.778 -18.779 1.00 93.62 178 VAL A N 1
ATOM 1412 C CA . VAL A 1 178 ? 7.904 -2.061 -18.320 1.00 93.62 178 VAL A CA 1
ATOM 1413 C C . VAL A 1 178 ? 7.536 -3.476 -18.720 1.00 93.62 178 VAL A C 1
ATOM 1415 O O . VAL A 1 178 ? 7.651 -3.834 -19.890 1.00 93.62 178 VAL A O 1
ATOM 1418 N N . HIS A 1 179 ? 7.062 -4.245 -17.748 1.00 93.44 179 HIS A N 1
ATOM 1419 C CA . HIS A 1 179 ? 6.589 -5.609 -17.918 1.00 93.44 179 HIS A CA 1
ATOM 1420 C C . HIS A 1 179 ? 5.139 -5.689 -17.454 1.00 93.44 179 HIS A C 1
ATOM 1422 O O . HIS A 1 179 ? 4.805 -5.232 -16.363 1.00 93.44 179 HIS A O 1
ATOM 1428 N N . GLU A 1 180 ? 4.274 -6.257 -18.285 1.00 93.31 180 GLU A N 1
ATOM 1429 C CA . GLU A 1 180 ? 2.868 -6.467 -17.958 1.00 93.31 180 GLU A CA 1
ATOM 1430 C C . GLU A 1 180 ? 2.600 -7.959 -17.802 1.00 93.31 180 GLU A C 1
ATOM 1432 O O . GLU A 1 180 ? 2.958 -8.749 -18.677 1.00 93.31 180 GLU A O 1
ATOM 1437 N N . THR A 1 181 ? 1.910 -8.320 -16.725 1.00 92.56 181 THR A N 1
ATOM 1438 C CA . THR A 1 181 ? 1.440 -9.683 -16.486 1.00 92.56 181 THR A CA 1
ATOM 1439 C C . THR A 1 181 ? -0.050 -9.638 -16.187 1.00 92.56 181 THR A C 1
ATOM 1441 O O . THR A 1 181 ? -0.522 -8.806 -15.415 1.00 92.56 181 THR A O 1
ATOM 1444 N N . ARG A 1 182 ? -0.819 -10.535 -16.805 1.00 88.31 182 ARG A N 1
ATOM 1445 C CA . ARG A 1 182 ? -2.253 -10.689 -16.535 1.00 88.31 182 ARG A CA 1
ATOM 1446 C C . ARG A 1 182 ? -2.501 -11.979 -15.758 1.00 88.31 182 ARG A C 1
ATOM 1448 O O . ARG A 1 182 ? -1.740 -12.930 -15.949 1.00 88.31 182 ARG A O 1
ATOM 1455 N N . PRO A 1 183 ? -3.551 -12.042 -14.922 1.00 84.12 183 PRO A N 1
ATOM 1456 C CA . PRO A 1 183 ? -3.916 -13.280 -14.260 1.00 84.12 183 PRO A CA 1
ATOM 1457 C C . PRO A 1 183 ? -4.213 -14.357 -15.297 1.00 84.12 183 PRO A C 1
ATOM 1459 O O . PRO A 1 183 ? -4.964 -14.136 -16.251 1.00 84.12 183 PRO A O 1
ATOM 1462 N N . THR A 1 184 ? -3.632 -15.537 -15.110 1.00 72.75 184 THR A N 1
ATOM 1463 C CA . THR A 1 184 ? -3.962 -16.690 -15.948 1.00 72.75 184 THR A CA 1
ATOM 1464 C C . THR A 1 184 ? -5.128 -17.402 -15.276 1.00 72.75 184 THR A C 1
ATOM 1466 O O . THR A 1 184 ? -4.925 -18.155 -14.326 1.00 72.75 184 THR A O 1
ATOM 1469 N N . TYR A 1 185 ? -6.361 -17.144 -15.716 1.00 62.59 185 TYR A N 1
ATOM 1470 C CA . TYR A 1 185 ? -7.507 -17.917 -15.240 1.00 62.59 185 TYR A CA 1
ATOM 1471 C C . TYR A 1 185 ? -7.374 -19.354 -15.749 1.00 62.59 185 TYR A C 1
ATOM 1473 O O . TYR A 1 185 ? -7.679 -19.649 -16.905 1.00 62.59 185 TYR A O 1
ATOM 1481 N N . VAL A 1 186 ? -6.933 -20.270 -14.887 1.00 52.97 186 VAL A N 1
ATOM 1482 C CA . VAL A 1 186 ? -7.155 -21.696 -15.124 1.00 52.97 186 VAL A CA 1
ATOM 1483 C C . VAL A 1 186 ? -8.625 -21.941 -14.815 1.00 52.97 186 VAL A C 1
ATOM 1485 O O . VAL A 1 186 ? -9.019 -22.068 -13.658 1.00 52.97 186 VAL A O 1
ATOM 1488 N N . SER A 1 187 ? -9.462 -21.946 -15.853 1.00 44.47 187 SER A N 1
ATOM 1489 C CA . SER A 1 187 ? -10.821 -22.468 -15.739 1.00 44.47 187 SER A CA 1
ATOM 1490 C C . SER A 1 187 ? -10.702 -23.937 -15.337 1.00 44.47 187 SER A C 1
ATOM 1492 O O . SER A 1 187 ? -10.338 -24.784 -16.152 1.00 44.47 187 SER A O 1
ATOM 1494 N N . LEU A 1 188 ? -10.954 -24.228 -14.061 1.00 44.12 188 LEU A N 1
ATOM 1495 C CA . LEU A 1 188 ? -11.249 -25.583 -13.622 1.00 44.12 188 LEU A CA 1
ATOM 1496 C C . LEU A 1 188 ? -12.564 -25.967 -14.313 1.00 44.12 188 LEU A C 1
ATOM 1498 O O . LEU A 1 188 ? -13.615 -25.410 -13.995 1.00 44.12 188 LEU A O 1
ATOM 1502 N N . LYS A 1 189 ? -12.454 -26.811 -15.341 1.00 36.97 189 LYS A N 1
ATOM 1503 C CA . LYS A 1 189 ? -13.583 -27.507 -15.964 1.00 36.97 189 LYS A CA 1
ATOM 1504 C C . LYS A 1 189 ? -14.065 -28.633 -15.065 1.00 36.97 189 LYS A C 1
ATOM 1506 O O . LYS A 1 189 ? -13.196 -29.272 -14.431 1.00 36.97 189 LYS A O 1
#

InterPro domains:
  IPR016156 FAD/NAD-linked reductase, dimerisation domain superfamily [G3DSA:3.30.390.30] (65-170)
  IPR016156 FAD/NAD-linked reductase, dimerisation domain superfamily [SSF55424] (64-158)
  IPR036188 FAD/NAD(P)-binding domain superfamily [G3DSA:3.50.50.60] (1-53)
  IPR050446 FAD-dependent Oxidoreductases and Apoptosis Regulators [PTHR43557] (1-158)

Sequence (189 aa):
VNAQFEALQNVFVAGSAASFYDTALGRRRVDRFDHAVNSGLAAGHNMTKEFANHDESLNMLYTHQPMFRNYMPAIDVICEAVGEIDSTLFRTVGVWQTTHGGQDEVLTENENSCLNRGIVYYLDDEDKIMGILLWNASDLLERSRETLRRQQKKRNVATSAQAFKRMIPLAPESWLTVHETRPTYVSLK

Secondary structure (DSSP, 8-state):
--TTSEEETTEE--GGG--EEETTTEEE----HHHHHHHHHHHHHHHGGGGTTT-GGG--------EEEEEEGGGTEEEEEEE---TTTSEEEEEEE-----TT----S-TTTT-SSEEEEEE-TT--EEEEEEES-GGGHHHHHHHHHHGGG-S---SSGGGGGGTS--S-GGGEEEEEE--------